Protein 1WXI (pdb70)

Secondary structure (DSSP, 8-state):
-HHHHHHHHHT--S---HHHHHHHHHHHHHHHHHHSTT--EEEEE--SSHHHHHHHHHHHHHHHHHHHHH--TT-EEEEEE--SSS-TTHHHHHHHHHHH--SEEEE---HHHHHHHHHHHHHHT----HHHHHHHHHHHHHHHHHHHHHHTTEEEB----HHHHTTT-S-TTTTT--SB-TTTT--HHHHHHHHHHTT--GGGTS---HHHHSS-HHHHHHHHTT----HHHHHHHHHHHHHTGGGGSSPP-TT--GGG-

Nearest PDB structures (foldseek):
  1wxi-assembly1_A-2  TM=1.004E+00  e=4.369E-45  Escherichia coli
  1wxe-assembly1_A  TM=9.990E-01  e=9.144E-43  Escherichia coli
  3hmq-assembly1_A-2  TM=9.817E-01  e=3.805E-38  Salmonella enterica subsp. enterica serovar Typhimurium
  5huh-assembly1_A  TM=9.917E-01  e=2.155E-33  Streptococcus pyogenes NZ131
  6c8q-assembly4_H  TM=9.884E-01  e=3.088E-33  Enterococcus faecalis V583

InterPro domains:
  IPR003694 NAD(+) synthetase [PTHR23090] (8-244)
  IPR003694 NAD(+) synthetase [TIGR00552] (16-275)
  IPR003694 NAD(+) synthetase [cd00553] (17-262)
  IPR014729 Rossmann-like alpha/beta/alpha sandwich fold [G3DSA:3.40.50.620] (1-275)
  IPR022310 NAD/GMP synthase [PF02540] (23-265)
  IPR022926 NH(3)-dependent NAD(+) synthetase [MF_00193] (18-268)

GO terms:
  GO:0008795 NAD+ synthase activity (F, EXP)
  GO:0005515 protein binding (F, IPI)
  GO:0000287 magnesium ion binding (F, IDA)
  GO:0034355 NAD+ biosynthetic process via the salvage pathway (P, IDA)
  GO:0034628 'de novo' NAD+ biosynthetic process from L-aspartate (P, IDA)
  GO:0005829 cytosol (C, IDA)
  GO:0008795 NAD+ synthase activity (F, IDA)
  GO:0042803 protein homodimerization activity (F, IDA)
  GO:0034355 NAD+ biosynthetic process via the salvage pathway (P, IMP)
  GO:0034628 'de novo' NAD+ biosynthetic process from L-aspartate (P, IMP)
  GO:0006974 DNA damage response (P, IEP)

CATH classification: 3.40.50.620

Sequence (261 aa):
TLQQQIIKALGAKPQINAEEEIRRSVDFLKSYLQTYPFIKSLVLGISGGQDSTLAGKLCQMAINELRLETGNESLQFIAVRLPYGVQADEQDCQDAIAFIQPDRVLTVNIKGAVLASEQALREAGIELSDFVRGNEKARERMKAQYSIAGMTSGVVVGTDHAAEAITGFFTKYGDGGTDINPLYRLNKRQGKQLLAALACPEHLYKKADEVALGVTYDNIDDYLEGKNVPQQVARTIENWYLKTEHKRRPPITVFDDFWKK

Solvent-accessible surface area: 13780 Å² total; per-residue (Å²): 113,54,38,120,122,1,32,177,60,3,41,10,110,83,147,32,75,18,104,99,5,10,87,115,1,0,70,89,0,20,62,86,10,104,88,90,92,132,10,70,4,0,0,4,17,4,58,6,30,17,19,8,0,2,0,0,37,0,0,6,43,0,1,64,40,3,45,159,110,78,48,57,139,66,15,44,0,0,0,0,8,7,9,58,18,146,38,107,64,63,126,47,0,86,44,0,30,74,27,2,134,21,56,101,55,51,97,55,78,2,88,52,42,1,86,62,49,9,76,66,67,99,136,86,62,94,117,32,62,126,159,64,46,35,31,27,49,16,89,26,74,46,109,15,22,75,76,24,6,61,169,32,60,14,16,1,3,3,32,23,6,0,1,24,1,0,3,3,72,30,16,60,121,1,78,34,18,37,75,12,45,2,3,87,43,3,2,32,62,3,4,65,70,0,0,59,44,31,85,7,51,115,103,8,23,124,188,142,81,77,146,72,7,59,6,57,32,89,37,0,2,37,1,1,19,44,100,152,19,89,127,108,19,11,146,29,0,34,96,60,24,113,136,8,30,67,58,58,105,109,99,95,71,133,182,40,73,46,145,123,191

Foldseek 3Di:
DVLVVLLVVQQAALDDDQVVLLCVLLVVVLVVCVVVVLAQEEEEEQDLALLRLLVLLSRLVSQVVNCVVVVDPSHFYEYEYEAAPDDDVVVSSVLSCVLNVGPYYYYDYCNVVLVVVQVVCVVVPDHDDPVVSVLVSLQSVLVVRVVVCVVSNHFYEARDESLCLLLVNDRQNGSLVGDYYSRRHDALVSSVVNCVVSVRPCVSHVDDPCVVQVHDSVLSSCSSNVHDDPPVSVVSSNVSNLVNVCSVDDDDDPPDCSVVD

Organism: Escherichia coli (strain K12) (NCBI:txid83333)

Structure (mmCIF, N/CA/C/O backbone):
data_1WXI
#
_entry.id   1WXI
#
_cell.length_a   92.444
_cell.length_b   67.922
_cell.length_c   48.394
_cell.angle_alpha   90.00
_cell.angle_beta   104.24
_cell.angle_gamma   90.00
#
_symmetry.space_group_name_H-M   'C 1 2 1'
#
loop_
_entity.id
_entity.type
_entity.pdbx_description
1 polymer 'NH(3)-dependent NAD(+) synthetase'
2 non-polymer 'MAGNESIUM ION'
3 non-polymer 'ADENOSINE MONOPHOSPHATE'
4 non-polymer DIPHOSPHATE
5 water water
#
loop_
_atom_site.group_PDB
_atom_site.id
_atom_site.type_symbol
_atom_site.label_atom_id
_atom_site.label_alt_id
_atom_site.label_comp_id
_atom_site.label_asym_id
_atom_site.label_entity_id
_atom_site.label_seq_id
_atom_site.pdbx_PDB_ins_code
_atom_site.Cartn_x
_atom_site.Cartn_y
_atom_site.Cartn_z
_atom_site.occupancy
_atom_site.B_iso_or_equiv
_atom_site.auth_seq_id
_atom_site.auth_comp_id
_atom_site.auth_asym_id
_atom_site.auth_atom_id
_atom_site.pdbx_PDB_model_num
ATOM 1 N N . THR A 1 2 ? 42.807 19.679 42.335 1.00 30.69 2 THR A N 1
ATOM 2 C CA . THR A 1 2 ? 42.270 20.875 43.044 1.00 29.15 2 THR A CA 1
ATOM 3 C C . THR A 1 2 ? 42.197 22.063 42.092 1.00 28.06 2 THR A C 1
ATOM 4 O O . THR A 1 2 ? 42.752 22.023 40.993 1.00 27.25 2 THR A O 1
ATOM 8 N N . LEU A 1 3 ? 41.512 23.120 42.516 1.00 25.92 3 LEU A N 1
ATOM 9 C CA . LEU A 1 3 ? 41.391 24.313 41.691 1.00 23.89 3 LEU A CA 1
ATOM 10 C C . LEU A 1 3 ? 42.769 24.951 41.537 1.00 22.51 3 LEU A C 1
ATOM 11 O O . LEU A 1 3 ? 43.100 25.486 40.477 1.00 21.60 3 LEU A O 1
ATOM 16 N N . GLN A 1 4 ? 43.573 24.886 42.595 1.00 19.96 4 GLN A N 1
ATOM 17 C CA . GLN A 1 4 ? 44.919 25.448 42.555 1.00 20.19 4 GLN A CA 1
ATOM 18 C C . GLN A 1 4 ? 45.717 24.766 41.445 1.00 19.92 4 GLN A C 1
ATOM 19 O O . GLN A 1 4 ? 46.454 25.417 40.705 1.00 17.97 4 GLN A O 1
ATOM 25 N N . GLN A 1 5 ? 45.561 23.452 41.329 1.00 21.58 5 GLN A N 1
ATOM 26 C CA . GLN A 1 5 ? 46.261 22.691 40.300 1.00 23.34 5 GLN A CA 1
ATOM 27 C C . GLN A 1 5 ? 45.805 23.087 38.899 1.00 22.24 5 GLN A C 1
ATOM 28 O O . GLN A 1 5 ? 46.622 23.202 37.984 1.00 22.76 5 GLN A O 1
ATOM 34 N N . GLN A 1 6 ? 44.500 23.290 38.736 1.00 22.48 6 GLN A N 1
ATOM 35 C CA . GLN A 1 6 ? 43.931 23.665 37.444 1.00 22.03 6 GLN A CA 1
ATOM 36 C C . GLN A 1 6 ? 44.366 25.052 37.000 1.00 21.25 6 GLN A C 1
ATOM 37 O O . GLN A 1 6 ? 44.647 25.279 35.821 1.00 20.46 6 GLN A O 1
ATOM 43 N N . ILE A 1 7 ? 44.398 25.982 37.947 1.00 19.38 7 ILE A N 1
ATOM 44 C CA . ILE A 1 7 ? 44.800 27.350 37.658 1.00 17.32 7 ILE A CA 1
ATOM 45 C C . ILE A 1 7 ? 46.272 27.406 37.262 1.00 16.18 7 ILE A C 1
ATOM 46 O O . ILE A 1 7 ? 46.643 28.092 36.306 1.00 14.06 7 ILE A O 1
ATOM 51 N N . ILE A 1 8 ? 47.111 26.688 38.003 1.00 15.99 8 ILE A N 1
ATOM 52 C CA . ILE A 1 8 ? 48.537 26.664 37.711 1.00 16.25 8 ILE A CA 1
ATOM 53 C C . ILE A 1 8 ? 48.758 26.138 36.300 1.00 18.94 8 ILE A C 1
ATOM 54 O O . ILE A 1 8 ? 49.596 26.651 35.562 1.00 18.88 8 ILE A O 1
ATOM 59 N N . LYS A 1 9 ? 47.990 25.120 35.925 1.00 19.52 9 LYS A N 1
ATOM 60 C CA . LYS A 1 9 ? 48.104 24.532 34.596 1.00 22.28 9 LYS A CA 1
ATOM 61 C C . LYS A 1 9 ? 47.651 25.505 33.509 1.00 20.26 9 LYS A C 1
ATOM 62 O O . LYS A 1 9 ? 48.310 25.648 32.478 1.00 21.55 9 LYS A O 1
ATOM 68 N N . ALA A 1 10 ? 46.530 26.178 33.745 1.00 21.20 10 ALA A N 1
ATOM 69 C CA . ALA A 1 10 ? 45.989 27.126 32.778 1.00 19.68 10 ALA A CA 1
ATOM 70 C C . ALA A 1 10 ? 46.900 28.329 32.536 1.00 20.05 10 ALA A C 1
ATOM 71 O O . ALA A 1 10 ? 46.964 28.852 31.420 1.00 19.95 10 ALA A O 1
ATOM 73 N N . LEU A 1 11 ? 47.605 28.769 33.575 1.00 17.97 11 LEU A N 1
ATOM 74 C CA . LEU A 1 11 ? 48.489 29.921 33.449 1.00 16.22 11 LEU A CA 1
ATOM 75 C C . LEU A 1 11 ? 49.926 29.533 33.112 1.00 15.37 11 LEU A C 1
ATOM 76 O O . LEU A 1 11 ? 50.753 30.395 32.821 1.00 15.01 11 LEU A O 1
ATOM 81 N N . GLY A 1 12 ? 50.215 28.235 33.153 1.00 16.04 12 GLY A N 1
ATOM 82 C CA . GLY A 1 12 ? 51.548 27.752 32.834 1.00 15.98 12 GLY A CA 1
ATOM 83 C C . GLY A 1 12 ? 52.640 28.101 33.831 1.00 15.45 12 GLY A C 1
ATOM 84 O O . GLY A 1 12 ? 53.817 28.166 33.467 1.00 16.12 12 GLY A O 1
ATOM 85 N N . ALA A 1 13 ? 52.265 28.310 35.089 1.00 14.94 13 ALA A N 1
ATOM 86 C CA . ALA A 1 13 ? 53.232 28.665 36.124 1.00 15.90 13 ALA A CA 1
ATOM 87 C C . ALA A 1 13 ? 54.014 27.468 36.663 1.00 16.39 13 ALA A C 1
ATOM 88 O O . ALA A 1 13 ? 53.510 26.348 36.697 1.00 16.62 13 ALA A O 1
ATOM 90 N N . LYS A 1 14 ? 55.250 27.722 37.083 1.00 17.61 14 LYS A N 1
ATOM 91 C CA . LYS A 1 14 ? 56.122 26.683 37.632 1.00 19.13 14 LYS A CA 1
ATOM 92 C C . LYS A 1 14 ? 56.651 27.112 39.002 1.00 19.20 14 LYS A C 1
ATOM 93 O O . LYS A 1 14 ? 56.803 28.305 39.270 1.00 18.16 14 LYS A O 1
ATOM 99 N N . PRO A 1 15 ? 56.938 26.140 39.889 1.00 19.85 15 PRO A N 1
ATOM 100 C CA . PRO A 1 15 ? 57.450 26.396 41.242 1.00 20.58 15 PRO A CA 1
ATOM 101 C C . PRO A 1 15 ? 58.778 27.142 41.254 1.00 20.57 15 PRO A C 1
ATOM 102 O O . PRO A 1 15 ? 59.034 27.966 42.132 1.00 21.24 15 PRO A O 1
ATOM 106 N N . GLN A 1 16 ? 59.627 26.837 40.281 1.00 20.27 16 GLN A N 1
ATOM 107 C CA . GLN A 1 16 ? 60.921 27.492 40.175 1.00 21.30 16 GLN A CA 1
ATOM 108 C C . GLN A 1 16 ? 61.345 27.556 38.717 1.00 18.87 16 GLN A C 1
ATOM 109 O O . GLN A 1 16 ? 61.035 26.664 37.925 1.00 18.08 16 GLN A O 1
ATOM 115 N N . ILE A 1 17 ? 62.042 28.628 38.362 1.00 18.39 17 ILE A N 1
ATOM 116 C CA . ILE A 1 17 ? 62.506 28.804 36.995 1.00 18.56 17 ILE A CA 1
ATOM 117 C C . ILE A 1 17 ? 63.983 29.147 36.962 1.00 16.96 17 ILE A C 1
ATOM 118 O O . ILE A 1 17 ? 64.567 29.542 37.970 1.00 19.11 17 ILE A O 1
ATOM 123 N N . ASN A 1 18 ? 64.569 28.983 35.783 1.00 15.05 18 ASN A N 1
ATOM 124 C CA . ASN A 1 18 ? 65.972 29.271 35.520 1.00 14.78 18 ASN A CA 1
ATOM 125 C C . ASN A 1 18 ? 65.914 30.631 34.819 1.00 12.86 18 ASN A C 1
ATOM 126 O O . ASN A 1 18 ? 65.413 30.729 33.699 1.00 14.69 18 ASN A O 1
ATOM 131 N N . ALA A 1 19 ? 66.400 31.676 35.488 1.00 13.70 19 ALA A N 1
ATOM 132 C CA . ALA A 1 19 ? 66.349 33.038 34.944 1.00 13.75 19 ALA A CA 1
ATOM 133 C C . ALA A 1 19 ? 66.846 33.220 33.514 1.00 14.57 19 ALA A C 1
ATOM 134 O O . ALA A 1 19 ? 66.106 33.719 32.662 1.00 13.71 19 ALA A O 1
ATOM 136 N N . GLU A 1 20 ? 68.093 32.839 33.243 1.00 13.07 20 GLU A N 1
ATOM 137 C CA . GLU A 1 20 ? 68.645 32.992 31.898 1.00 12.81 20 GLU A CA 1
ATOM 138 C C . GLU A 1 20 ? 67.890 32.165 30.861 1.00 13.17 20 GLU A C 1
ATOM 139 O O . GLU A 1 20 ? 67.702 32.601 29.724 1.00 12.95 20 GLU A O 1
ATOM 145 N N . GLU A 1 21 ? 67.471 30.967 31.244 1.00 11.84 21 GLU A N 1
ATOM 146 C CA . GLU A 1 21 ? 66.734 30.113 30.323 1.00 11.89 21 GLU A CA 1
ATOM 147 C C . GLU A 1 21 ? 65.397 30.756 29.941 1.00 11.59 21 GLU A C 1
ATOM 148 O O . GLU A 1 21 ? 64.963 30.659 28.794 1.00 11.46 21 GLU A O 1
ATOM 154 N N . GLU A 1 22 ? 64.745 31.412 30.896 1.00 11.64 22 GLU A N 1
ATOM 155 C CA . GLU A 1 22 ? 63.465 32.050 30.608 1.00 11.95 22 GLU A CA 1
ATOM 156 C C . GLU A 1 22 ? 63.664 33.311 29.779 1.00 11.92 22 GLU A C 1
ATOM 157 O O . GLU A 1 22 ? 62.804 33.680 28.978 1.00 12.03 22 GLU A O 1
ATOM 163 N N . ILE A 1 23 ? 64.797 33.975 29.980 1.00 10.64 23 ILE A N 1
ATOM 164 C CA . ILE A 1 23 ? 65.112 35.170 29.215 1.00 11.33 23 ILE A CA 1
ATOM 165 C C . ILE A 1 23 ? 65.225 34.747 27.750 1.00 11.70 23 ILE A C 1
ATOM 166 O O . ILE A 1 23 ? 64.652 35.378 26.864 1.00 11.19 23 ILE A O 1
ATOM 171 N N . ARG A 1 24 ? 65.948 33.658 27.499 1.00 11.60 24 ARG A N 1
ATOM 172 C CA . ARG A 1 24 ? 66.102 33.176 26.135 1.00 10.74 24 ARG A CA 1
ATOM 173 C C . ARG A 1 24 ? 64.781 32.682 25.550 1.00 10.90 24 ARG A C 1
ATOM 174 O O . ARG A 1 24 ? 64.522 32.870 24.361 1.00 10.92 24 ARG A O 1
ATOM 182 N N . ARG A 1 25 ? 63.939 32.057 26.371 1.00 9.46 25 ARG A N 1
ATOM 183 C CA . ARG A 1 25 ? 62.657 31.565 25.873 1.00 10.73 25 ARG A CA 1
ATOM 184 C C . ARG A 1 25 ? 61.813 32.731 25.348 1.00 10.48 25 ARG A C 1
ATOM 185 O O . ARG A 1 25 ? 61.199 32.636 24.284 1.00 10.28 25 ARG A O 1
ATOM 193 N N . SER A 1 26 ? 61.789 33.833 26.092 1.00 11.50 26 SER A N 1
ATOM 194 C CA . SER A 1 26 ? 61.014 35.000 25.676 1.00 10.23 26 SER A CA 1
ATOM 195 C C . SER A 1 26 ? 61.619 35.704 24.466 1.00 10.01 26 SER A C 1
ATOM 196 O O . SER A 1 26 ? 60.901 36.116 23.553 1.00 10.07 26 SER A O 1
ATOM 199 N N . VAL A 1 27 ? 62.938 35.850 24.453 1.00 10.31 27 VAL A N 1
ATOM 200 C CA . VAL A 1 27 ? 63.590 36.512 23.333 1.00 10.73 27 VAL A CA 1
ATOM 201 C C . VAL A 1 27 ? 63.430 35.696 22.049 1.00 11.15 27 VAL A C 1
ATOM 202 O O . VAL A 1 27 ? 63.097 36.244 20.996 1.00 10.58 27 VAL A O 1
ATOM 206 N N . ASP A 1 28 ? 63.652 34.386 22.138 1.00 11.58 28 ASP A N 1
ATOM 207 C CA . ASP A 1 28 ? 63.530 33.527 20.965 1.00 12.06 28 ASP A CA 1
ATOM 208 C C . ASP A 1 28 ? 62.104 33.511 20.438 1.00 12.12 28 ASP A C 1
ATOM 209 O O . ASP A 1 28 ? 61.880 33.368 19.234 1.00 12.67 28 ASP A O 1
ATOM 214 N N . PHE A 1 29 ? 61.148 33.657 21.351 1.00 10.92 29 PHE A N 1
ATOM 215 C CA . PHE A 1 29 ? 59.729 33.695 21.010 1.00 11.81 29 PHE A CA 1
ATOM 216 C C . PHE A 1 29 ? 59.476 34.923 20.134 1.00 11.54 29 PHE A C 1
ATOM 217 O O . PHE A 1 29 ? 58.908 34.816 19.045 1.00 11.71 29 PHE A O 1
ATOM 225 N N . LEU A 1 30 ? 59.916 36.086 20.604 1.00 11.60 30 LEU A N 1
ATOM 226 C CA . LEU A 1 30 ? 59.737 37.321 19.851 1.00 11.08 30 LEU A CA 1
ATOM 227 C C . LEU A 1 30 ? 60.423 37.260 18.485 1.00 12.81 30 LEU A C 1
ATOM 228 O O . LEU A 1 30 ? 59.865 37.705 17.482 1.00 13.15 30 LEU A O 1
ATOM 233 N N . LYS A 1 31 ? 61.631 36.707 18.446 1.00 12.56 31 LYS A N 1
ATOM 234 C CA . LYS A 1 31 ? 62.373 36.598 17.191 1.00 11.96 31 LYS A CA 1
ATOM 235 C C . LYS A 1 31 ? 61.678 35.674 16.194 1.00 11.89 31 LYS A C 1
ATOM 236 O O . LYS A 1 31 ? 61.592 35.982 15.002 1.00 13.16 31 LYS A O 1
ATOM 242 N N . SER A 1 32 ? 61.179 34.541 16.679 1.00 12.07 32 SER A N 1
ATOM 243 C CA . SER A 1 32 ? 60.495 33.5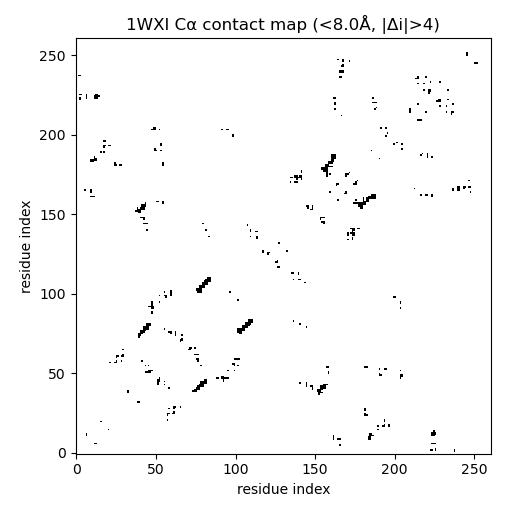85 15.813 1.00 12.66 32 SER A CA 1
ATOM 244 C C . SER A 1 32 ? 59.223 34.183 15.214 1.00 13.83 32 SER A C 1
ATOM 245 O O . SER A 1 32 ? 58.911 33.968 14.037 1.00 11.63 32 SER A O 1
ATOM 248 N N . TYR A 1 33 ? 58.488 34.941 16.018 1.00 12.35 33 TYR A N 1
ATOM 249 C CA . TYR A 1 33 ? 57.261 35.552 15.527 1.00 13.07 33 TYR A CA 1
ATOM 250 C C . TYR A 1 33 ? 57.563 36.536 14.404 1.00 12.44 33 TYR A C 1
ATOM 251 O O . TYR A 1 33 ? 56.891 36.537 13.368 1.00 14.15 33 TYR A O 1
ATOM 260 N N . LEU A 1 34 ? 58.575 37.375 14.603 1.00 12.19 34 LEU A N 1
ATOM 261 C CA . LEU A 1 34 ? 58.942 38.354 13.591 1.00 13.81 34 LEU A CA 1
ATOM 262 C C . LEU A 1 34 ? 59.464 37.721 12.303 1.00 14.84 34 LEU A C 1
ATOM 263 O O . LEU A 1 34 ? 59.290 38.282 11.224 1.00 14.60 34 LEU A O 1
ATOM 268 N N . GLN A 1 35 ? 60.093 36.554 12.401 1.00 14.66 35 GLN A N 1
ATOM 269 C CA . GLN A 1 35 ? 60.598 35.901 11.198 1.00 16.37 35 GLN A CA 1
ATOM 270 C C . GLN A 1 35 ? 59.468 35.195 10.457 1.00 15.88 35 GLN A C 1
ATOM 271 O O . GLN A 1 35 ? 59.566 34.929 9.258 1.00 15.57 35 GLN A O 1
ATOM 277 N N . THR A 1 36 ? 58.386 34.907 11.172 1.00 14.68 36 THR A N 1
ATOM 278 C CA . THR A 1 36 ? 57.237 34.237 10.580 1.00 14.45 36 THR A CA 1
ATOM 279 C C . THR A 1 36 ? 56.306 35.239 9.893 1.00 14.69 36 THR A C 1
ATOM 280 O O . THR A 1 36 ? 55.600 34.898 8.942 1.00 14.30 36 THR A O 1
ATOM 284 N N . TYR A 1 37 ? 56.314 36.475 10.388 1.00 14.08 37 TYR A N 1
ATOM 285 C CA . TYR A 1 37 ? 55.494 37.556 9.836 1.00 14.14 37 TYR A CA 1
ATOM 286 C C . TYR A 1 37 ? 56.441 38.704 9.505 1.00 14.95 37 TYR A C 1
ATOM 287 O O . TYR A 1 37 ? 56.502 39.703 10.228 1.00 15.34 37 TYR A O 1
ATOM 296 N N . PRO A 1 38 ? 57.188 38.579 8.394 1.00 14.67 38 PRO A N 1
ATOM 297 C CA . PRO A 1 38 ? 58.162 39.569 7.924 1.00 15.24 38 PRO A CA 1
ATOM 298 C C . PRO A 1 38 ? 57.670 40.992 7.676 1.00 15.35 38 PRO A C 1
ATOM 299 O O . PRO A 1 38 ? 58.486 41.902 7.547 1.00 16.87 38 PRO A O 1
ATOM 303 N N . PHE A 1 39 ? 56.358 41.197 7.598 1.00 15.03 39 PHE A N 1
ATOM 304 C CA . PHE A 1 39 ? 55.851 42.546 7.368 1.00 16.20 39 PHE A CA 1
ATOM 305 C C . PHE A 1 39 ? 55.932 43.378 8.644 1.00 16.02 39 PHE A C 1
ATOM 306 O O . PHE A 1 39 ? 55.825 44.604 8.598 1.00 16.92 39 PHE A O 1
ATOM 314 N N . ILE A 1 40 ? 56.127 42.710 9.779 1.00 14.97 40 ILE A N 1
ATOM 315 C CA . ILE A 1 40 ? 56.242 43.405 11.059 1.00 17.02 40 ILE A CA 1
ATOM 316 C C . ILE A 1 40 ? 57.651 43.969 11.161 1.00 16.80 40 ILE A C 1
ATOM 317 O O . ILE A 1 40 ? 58.635 43.227 11.112 1.00 17.53 40 ILE A O 1
ATOM 322 N N . LYS A 1 41 ? 57.745 45.284 11.301 1.00 14.35 41 LYS A N 1
ATOM 323 C CA . LYS A 1 41 ? 59.038 45.939 11.383 1.00 16.01 41 LYS A CA 1
ATOM 324 C C . LYS A 1 41 ? 59.310 46.563 12.744 1.00 15.49 41 LYS A C 1
ATOM 325 O O . LYS A 1 41 ? 60.443 46.951 13.033 1.00 16.82 41 LYS A O 1
ATOM 331 N N . SER A 1 42 ? 58.285 46.648 13.587 1.00 12.80 42 SER A N 1
ATOM 332 C CA . SER A 1 42 ? 58.458 47.274 14.892 1.00 12.13 42 SER A CA 1
ATOM 333 C C . SER A 1 42 ? 57.733 46.583 16.042 1.00 11.80 42 SER A C 1
ATOM 334 O O . SER A 1 42 ? 56.687 45.961 15.850 1.00 11.60 42 SER A O 1
ATOM 337 N N . LEU A 1 43 ? 58.315 46.690 17.235 1.00 10.37 43 LEU A N 1
ATOM 338 C CA . LEU A 1 43 ? 57.702 46.169 18.449 1.00 11.41 43 LEU A CA 1
ATOM 339 C C . LEU A 1 43 ? 57.381 47.436 19.242 1.00 10.62 43 LEU A C 1
ATOM 340 O O . LEU A 1 43 ? 58.259 48.274 19.465 1.00 11.79 43 LEU A O 1
ATOM 345 N N . VAL A 1 44 ? 56.123 47.580 19.643 1.00 9.45 44 VAL A N 1
ATOM 346 C CA . VAL A 1 44 ? 55.665 48.756 20.383 1.00 9.19 44 VAL A CA 1
ATOM 347 C C . VAL A 1 44 ? 55.305 48.392 21.823 1.00 9.75 44 VAL A C 1
ATOM 348 O O . VAL A 1 44 ? 54.562 47.444 22.066 1.00 11.16 44 VAL A O 1
ATOM 352 N N . LEU A 1 45 ? 55.831 49.153 22.777 1.00 9.13 45 LEU A N 1
ATOM 353 C CA . LEU A 1 45 ? 55.567 48.878 24.179 1.00 9.57 45 LEU A CA 1
ATOM 354 C C . LEU A 1 45 ? 55.527 50.138 25.032 1.00 10.59 45 LEU A C 1
ATOM 355 O O . LEU A 1 45 ? 56.405 50.993 24.927 1.00 10.48 45 LEU A O 1
ATOM 360 N N . GLY A 1 46 ? 54.503 50.249 25.872 1.00 10.75 46 GLY A N 1
ATOM 361 C CA . GLY A 1 46 ? 54.406 51.399 26.754 1.00 13.42 46 GLY A CA 1
ATOM 362 C C . GLY A 1 46 ? 55.309 51.183 27.959 1.00 15.19 46 GLY A C 1
ATOM 363 O O . GLY A 1 46 ? 55.246 50.138 28.608 1.00 15.05 46 GLY A O 1
ATOM 364 N N . ILE A 1 47 ? 56.156 52.164 28.255 1.00 14.19 47 ILE A N 1
ATOM 365 C CA . ILE A 1 47 ? 57.074 52.078 29.387 1.00 16.38 47 ILE A CA 1
ATOM 366 C C . ILE A 1 47 ? 56.571 52.973 30.516 1.00 16.39 47 ILE A C 1
ATOM 367 O O . ILE A 1 47 ? 56.368 54.172 30.325 1.00 16.73 47 ILE A O 1
ATOM 372 N N . SER A 1 48 ? 56.372 52.381 31.689 1.00 17.42 48 SER A N 1
ATOM 373 C CA . SER A 1 48 ? 55.847 53.113 32.838 1.00 19.22 48 SER A CA 1
ATOM 374 C C . SER A 1 48 ? 56.841 53.354 33.963 1.00 20.57 48 SER A C 1
ATOM 375 O O . SER A 1 48 ? 56.549 54.103 34.898 1.00 22.37 48 SER A O 1
ATOM 378 N N . GLY A 1 49 ? 58.005 52.720 33.882 1.00 20.24 49 GLY A N 1
ATOM 379 C CA . GLY A 1 49 ? 59.002 52.873 34.925 1.00 21.35 49 GLY A CA 1
ATOM 380 C C . GLY A 1 49 ? 58.844 51.797 35.986 1.00 20.42 49 GLY A C 1
ATOM 381 O O . GLY A 1 49 ? 59.586 51.761 36.972 1.00 22.10 49 GLY A O 1
ATOM 382 N N . GLY A 1 50 ? 57.872 50.915 35.779 1.00 18.62 50 GLY A N 1
ATOM 383 C CA . GLY A 1 50 ? 57.627 49.839 36.722 1.00 18.10 50 GLY A CA 1
ATOM 384 C C . GLY A 1 50 ? 58.326 48.555 36.314 1.00 16.68 50 GLY A C 1
ATOM 385 O O . GLY A 1 50 ? 58.852 48.448 35.206 1.00 14.75 50 GLY A O 1
ATOM 386 N N . GLN A 1 51 ? 58.312 47.575 37.210 1.00 14.70 51 GLN A N 1
ATOM 387 C CA . GLN A 1 51 ? 58.960 46.288 36.976 1.00 14.42 51 GLN A CA 1
ATOM 388 C C . GLN A 1 51 ? 58.624 45.576 35.669 1.00 13.05 51 GLN A C 1
ATOM 389 O O . GLN A 1 51 ? 59.512 45.270 34.870 1.00 13.53 51 GLN A O 1
ATOM 395 N N . ASP A 1 52 ? 57.343 45.296 35.461 1.00 13.30 52 ASP A N 1
ATOM 396 C CA . ASP A 1 52 ? 56.914 44.559 34.278 1.00 12.33 52 ASP A CA 1
ATOM 397 C C . ASP A 1 52 ? 57.286 45.159 32.923 1.00 12.18 52 ASP A C 1
ATOM 398 O O . ASP A 1 52 ? 57.785 44.448 32.049 1.0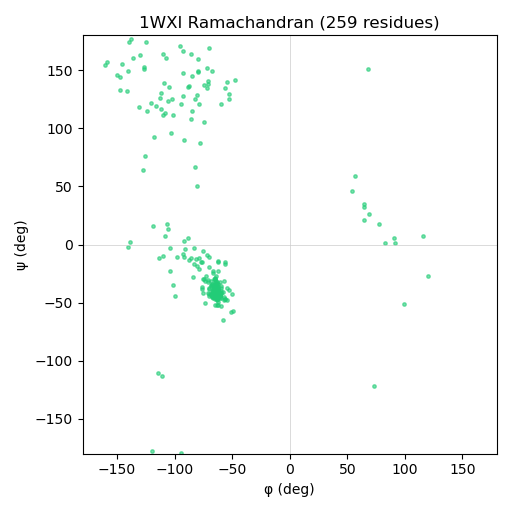0 11.61 52 ASP A O 1
ATOM 403 N N . SER A 1 53 ? 57.049 46.454 32.731 1.00 11.55 53 SER A N 1
ATOM 404 C CA . SER A 1 53 ? 57.374 47.066 31.449 1.00 12.18 53 SER A CA 1
ATOM 405 C C . SER A 1 53 ? 58.880 47.231 31.255 1.00 10.87 53 SER A C 1
ATOM 406 O O . SER A 1 53 ? 59.365 47.236 30.123 1.00 11.07 53 SER A O 1
ATOM 409 N N . THR A 1 54 ? 59.624 47.358 32.352 1.00 11.14 54 THR A N 1
ATOM 410 C CA . THR A 1 54 ? 61.074 47.487 32.247 1.00 10.15 54 THR A CA 1
ATOM 411 C C . THR A 1 54 ? 61.628 46.147 31.760 1.00 11.23 54 THR A C 1
ATOM 412 O O . THR A 1 54 ? 62.491 46.100 30.885 1.00 11.41 54 THR A O 1
ATOM 416 N N . LEU A 1 55 ? 61.116 45.057 32.323 1.00 9.66 55 LEU A N 1
ATOM 417 C CA . LEU A 1 55 ? 61.553 43.724 31.925 1.00 9.44 55 LEU A CA 1
ATOM 418 C C . LEU A 1 55 ? 61.178 43.443 30.470 1.00 11.73 55 LEU A C 1
ATOM 419 O O . LEU A 1 55 ? 62.024 43.063 29.663 1.00 9.52 55 LEU A O 1
ATOM 424 N N . ALA A 1 56 ? 59.907 43.638 30.134 1.00 11.18 56 ALA A N 1
ATOM 425 C CA . ALA A 1 56 ? 59.449 43.388 28.769 1.00 10.45 56 ALA A CA 1
ATOM 426 C C . ALA A 1 56 ? 60.224 44.240 27.769 1.00 11.06 56 ALA A C 1
ATOM 427 O O . ALA A 1 56 ? 60.585 43.770 26.688 1.00 11.23 56 ALA A O 1
ATOM 429 N N . GLY A 1 57 ? 60.478 45.493 28.139 1.00 12.00 57 GLY A N 1
ATOM 430 C CA . GLY A 1 57 ? 61.206 46.400 27.270 1.00 10.86 57 GLY A CA 1
ATOM 431 C C . GLY A 1 57 ? 62.606 45.911 26.952 1.00 11.37 57 GLY A C 1
ATOM 432 O O . GLY A 1 57 ? 63.041 45.957 25.805 1.00 11.54 57 GLY A O 1
ATOM 433 N N . LYS A 1 58 ? 63.318 45.437 27.967 1.00 10.30 58 LYS A N 1
ATOM 434 C CA . LYS A 1 58 ? 64.673 44.944 27.755 1.00 11.60 58 LYS A CA 1
ATOM 435 C C . LYS A 1 58 ? 64.656 43.732 26.822 1.00 10.82 58 LYS A C 1
ATOM 436 O O . LYS A 1 58 ? 65.492 43.618 25.922 1.00 11.01 58 LYS A O 1
ATOM 442 N N . LEU A 1 59 ? 63.703 42.829 27.037 1.00 9.98 59 LEU A N 1
ATOM 443 C CA . LEU A 1 59 ? 63.596 41.635 26.202 1.00 10.77 59 LEU A CA 1
ATOM 444 C C . LEU A 1 59 ? 63.293 42.005 24.750 1.00 11.29 59 LEU A C 1
ATOM 445 O O . LEU A 1 59 ? 63.810 41.383 23.820 1.00 10.76 59 LEU A O 1
ATOM 450 N N . CYS A 1 60 ? 62.448 43.013 24.555 1.00 10.55 60 CYS A N 1
ATOM 451 C CA . CYS A 1 60 ? 62.107 43.458 23.208 1.00 10.91 60 CYS A CA 1
ATOM 452 C C . CYS A 1 60 ? 63.323 44.015 22.484 1.00 9.79 60 CYS A C 1
ATOM 453 O O . CYS A 1 60 ? 63.552 43.699 21.323 1.00 10.36 60 CYS A O 1
ATOM 456 N N . GLN A 1 61 ? 64.095 44.856 23.164 1.00 10.86 61 GLN A N 1
ATOM 457 C CA . GLN A 1 61 ? 65.270 45.441 22.533 1.00 10.01 61 GLN A CA 1
ATOM 458 C C . GLN A 1 61 ? 66.291 44.363 22.197 1.00 11.59 61 GLN A C 1
ATOM 459 O O . GLN A 1 61 ? 66.919 44.408 21.139 1.00 12.46 61 GLN A O 1
ATOM 465 N N . MET A 1 62 ? 66.451 43.391 23.090 1.00 11.53 62 MET A N 1
ATOM 466 C CA . MET A 1 62 ? 67.398 42.306 22.844 1.00 11.58 62 MET A CA 1
ATOM 467 C C . MET A 1 62 ? 66.982 41.527 21.603 1.00 11.65 62 MET A C 1
ATOM 468 O O . MET A 1 62 ? 67.820 41.167 20.772 1.00 11.24 62 MET A O 1
ATOM 473 N N . ALA A 1 63 ? 65.682 41.272 21.479 1.00 9.94 63 ALA A N 1
ATOM 474 C CA . ALA A 1 63 ? 65.157 40.535 20.335 1.00 10.73 63 ALA A CA 1
ATOM 475 C C . ALA A 1 63 ? 65.460 41.265 19.033 1.00 10.55 63 ALA A C 1
ATOM 476 O O . ALA A 1 63 ? 65.906 40.655 18.059 1.00 12.52 63 ALA A O 1
ATOM 478 N N . ILE A 1 64 ? 65.212 42.571 19.011 1.00 10.28 64 ILE A N 1
ATOM 479 C CA . ILE A 1 64 ? 65.465 43.353 17.807 1.00 11.50 64 ILE A CA 1
ATOM 480 C C . ILE A 1 64 ? 66.966 43.444 17.527 1.00 12.59 64 ILE A C 1
ATOM 481 O O . ILE A 1 64 ? 67.395 43.300 16.382 1.00 13.37 64 ILE A O 1
ATOM 486 N N . ASN A 1 65 ? 67.762 43.671 18.570 1.00 11.80 65 ASN A N 1
ATOM 487 C CA . ASN A 1 65 ? 69.212 43.754 18.410 1.00 14.14 65 ASN A CA 1
ATOM 488 C C . ASN A 1 65 ? 69.740 42.500 17.712 1.00 14.97 65 ASN A C 1
ATOM 489 O O . ASN A 1 65 ? 70.528 42.587 16.769 1.00 15.69 65 ASN A O 1
ATOM 494 N N . GLU A 1 66 ? 69.303 41.335 18.181 1.00 15.17 66 GLU A N 1
ATOM 495 C CA . GLU A 1 66 ? 69.755 40.070 17.610 1.00 15.17 66 GLU A CA 1
ATOM 496 C C . GLU A 1 66 ? 69.261 39.852 16.183 1.00 17.08 66 GLU A C 1
ATOM 497 O O . GLU A 1 66 ? 70.016 39.393 15.326 1.00 18.31 66 GLU A O 1
ATOM 503 N N . LEU A 1 67 ? 68.003 40.188 15.921 1.00 16.44 67 LEU A N 1
ATOM 504 C CA . LEU A 1 67 ? 67.455 40.024 14.578 1.00 18.98 67 LEU A CA 1
ATOM 505 C C . LEU A 1 67 ? 68.170 40.891 13.545 1.00 19.41 67 LEU A C 1
ATOM 506 O O . LEU A 1 67 ? 68.367 40.467 12.408 1.00 19.79 67 LEU A O 1
ATOM 511 N N . ARG A 1 68 ? 68.552 42.103 13.936 1.00 20.66 68 ARG A N 1
ATOM 512 C CA . ARG A 1 68 ? 69.255 43.001 13.023 1.00 22.32 68 ARG A CA 1
ATOM 513 C C . ARG A 1 68 ? 70.598 42.419 12.608 1.00 24.51 68 ARG A C 1
ATOM 514 O O . ARG A 1 68 ? 70.944 42.409 11.428 1.00 24.55 68 ARG A O 1
ATOM 522 N N . LEU A 1 69 ? 71.357 41.953 13.592 1.00 25.13 69 LEU A N 1
ATOM 523 C CA . LEU A 1 69 ? 72.673 41.385 13.335 1.00 28.57 69 LEU A CA 1
ATOM 524 C C . LEU A 1 69 ? 72.588 40.109 12.513 1.00 29.33 69 LEU A C 1
ATOM 525 O O . LEU A 1 69 ? 73.433 39.858 11.656 1.00 30.30 69 LEU A O 1
ATOM 530 N N . GLU A 1 70 ? 71.559 39.312 12.773 1.00 29.80 70 GLU A N 1
ATOM 531 C CA . GLU A 1 70 ? 71.374 38.043 12.077 1.00 31.58 70 GLU A CA 1
ATOM 532 C C . GLU A 1 70 ? 70.841 38.149 10.650 1.00 32.52 70 GLU A C 1
ATOM 533 O O . GLU A 1 70 ? 71.242 37.375 9.781 1.00 34.62 70 GLU A O 1
ATOM 539 N N . THR A 1 71 ? 69.944 39.099 10.405 1.00 32.73 71 THR A N 1
ATOM 540 C CA . THR A 1 71 ? 69.356 39.256 9.076 1.00 32.13 71 THR A CA 1
ATOM 541 C C . THR A 1 71 ? 69.921 40.441 8.301 1.00 32.53 71 THR A C 1
ATOM 542 O O . THR A 1 71 ? 69.853 40.477 7.072 1.00 32.69 71 THR A O 1
ATOM 546 N N . GLY A 1 72 ? 70.474 41.411 9.022 1.00 32.50 72 GLY A N 1
ATOM 547 C CA . GLY A 1 72 ? 71.029 42.585 8.375 1.00 32.17 72 GLY A CA 1
ATOM 548 C C . GLY A 1 72 ? 69.959 43.612 8.053 1.00 32.37 72 GLY A C 1
ATOM 549 O O . GLY A 1 72 ? 70.249 44.662 7.478 1.00 32.40 72 GLY A O 1
ATOM 550 N N . ASN A 1 73 ? 68.719 43.308 8.425 1.00 31.71 73 ASN A N 1
ATOM 551 C CA . ASN A 1 73 ? 67.593 44.206 8.181 1.00 31.78 73 ASN A CA 1
ATOM 552 C C . ASN A 1 73 ? 67.641 45.392 9.141 1.00 31.66 73 ASN A C 1
ATOM 553 O O . ASN A 1 73 ? 67.313 45.262 10.321 1.00 31.13 73 ASN A O 1
ATOM 558 N N . GLU A 1 74 ? 68.029 46.553 8.624 1.00 30.64 74 GLU A N 1
ATOM 559 C CA . GLU A 1 74 ? 68.141 47.757 9.438 1.00 31.15 74 GLU A CA 1
ATOM 560 C C . GLU A 1 74 ? 66.822 48.467 9.733 1.00 29.20 74 GLU A C 1
ATOM 561 O O . GLU A 1 74 ? 66.779 49.356 10.583 1.00 29.91 74 GLU A O 1
ATOM 567 N N . SER A 1 75 ? 65.750 48.082 9.046 1.00 27.02 75 SER A N 1
ATOM 568 C CA . SER A 1 75 ? 64.457 48.733 9.256 1.00 25.20 75 SER A CA 1
ATOM 569 C C . SER A 1 75 ? 63.737 48.300 10.534 1.00 22.73 75 SER A C 1
ATOM 570 O O . SER A 1 75 ? 62.793 48.959 10.976 1.00 21.96 75 SER A O 1
ATOM 573 N N . LEU A 1 76 ? 64.183 47.201 11.131 1.00 18.75 76 LEU A N 1
ATOM 574 C CA . LEU A 1 76 ? 63.567 46.706 12.361 1.00 17.27 76 LEU A CA 1
ATOM 575 C C . LEU A 1 76 ? 63.895 47.624 13.529 1.00 17.24 76 LEU A C 1
ATOM 576 O O . LEU A 1 76 ? 65.012 48.123 13.635 1.00 15.86 76 LEU A O 1
ATOM 581 N N . GLN A 1 77 ? 62.928 47.856 14.411 1.00 14.89 77 GLN A N 1
ATOM 582 C CA . GLN A 1 77 ? 63.206 48.693 15.566 1.00 15.40 77 GLN A CA 1
ATOM 583 C C . GLN A 1 77 ? 62.223 48.503 16.706 1.00 14.47 77 GLN A C 1
ATOM 584 O O . GLN A 1 77 ? 61.086 48.067 16.505 1.00 12.67 77 GLN A O 1
ATOM 590 N N . PHE A 1 78 ? 62.693 48.805 17.912 1.00 13.15 78 PHE A N 1
ATOM 591 C CA . PHE A 1 78 ? 61.867 48.716 19.106 1.00 12.75 78 PHE A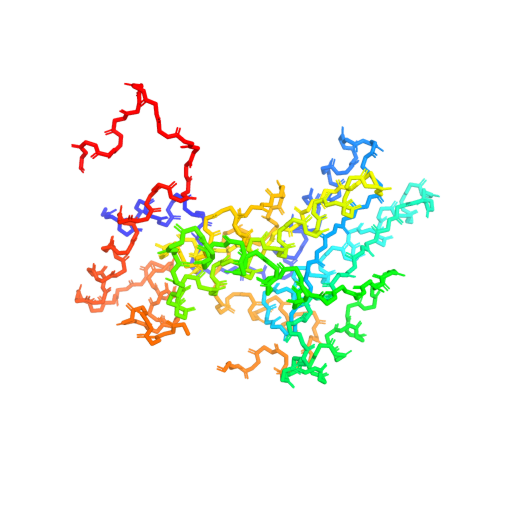 CA 1
ATOM 592 C C . PHE A 1 78 ? 61.458 50.130 19.468 1.00 12.28 78 PHE A C 1
ATOM 593 O O . PHE A 1 78 ? 62.310 51.008 19.621 1.00 12.77 78 PHE A O 1
ATOM 601 N N . ILE A 1 79 ? 60.154 50.349 19.599 1.00 10.87 79 ILE A N 1
ATOM 602 C CA . ILE A 1 79 ? 59.641 51.665 19.945 1.00 11.98 79 ILE A CA 1
ATOM 603 C C . ILE A 1 79 ? 59.075 51.682 21.353 1.00 12.12 79 ILE A C 1
ATOM 604 O O . ILE A 1 79 ? 58.053 51.052 21.629 1.00 11.94 79 ILE A O 1
ATOM 609 N N . ALA A 1 80 ? 59.757 52.392 22.245 1.00 12.53 80 ALA A N 1
ATOM 610 C CA . ALA A 1 80 ? 59.302 52.526 23.620 1.00 11.96 80 ALA A CA 1
ATOM 611 C C . ALA A 1 80 ? 58.377 53.737 23.626 1.00 13.39 80 ALA A C 1
ATOM 612 O O . ALA A 1 80 ? 58.696 54.768 23.036 1.00 14.45 80 ALA A O 1
ATOM 614 N N . VAL A 1 81 ? 57.235 53.617 24.290 1.00 11.84 81 VAL A N 1
ATOM 615 C CA . VAL A 1 81 ? 56.287 54.725 24.323 1.00 11.63 81 VAL A CA 1
ATOM 616 C C . VAL A 1 81 ? 55.998 55.199 25.741 1.00 10.99 81 VAL A C 1
ATOM 617 O O . VAL A 1 81 ? 55.564 54.420 26.589 1.00 11.85 81 VAL A O 1
ATOM 621 N N . ARG A 1 82 ? 56.262 56.477 26.001 1.00 10.44 82 ARG A N 1
ATOM 622 C CA . ARG A 1 82 ? 55.973 57.067 27.303 1.00 10.87 82 ARG A CA 1
ATOM 623 C C . ARG A 1 82 ? 54.571 57.651 27.156 1.00 9.70 82 ARG A C 1
ATOM 624 O O . ARG A 1 82 ? 54.310 58.395 26.215 1.00 11.05 82 ARG A O 1
ATOM 632 N N . LEU A 1 83 ? 53.672 57.299 28.073 1.00 9.04 83 LEU A N 1
ATOM 633 C CA . LEU A 1 83 ? 52.285 57.762 28.013 1.00 11.40 83 LEU A CA 1
ATOM 634 C C . LEU A 1 83 ? 51.842 58.394 29.326 1.00 12.20 83 LEU A C 1
ATOM 635 O O . LEU A 1 83 ? 50.936 57.905 29.999 1.00 12.17 83 LEU A O 1
ATOM 640 N N . PRO A 1 84 ? 52.471 59.510 29.703 1.00 13.35 84 PRO A N 1
ATOM 641 C CA . PRO A 1 84 ? 52.089 60.159 30.957 1.00 13.41 84 PRO A CA 1
ATOM 642 C C . PRO A 1 84 ? 50.730 60.847 30.900 1.00 13.75 84 PRO A C 1
ATOM 643 O O . PRO A 1 84 ? 50.275 61.270 29.837 1.00 13.97 84 PRO A O 1
ATOM 647 N N . TYR A 1 85 ? 50.082 60.931 32.057 1.00 15.02 85 TYR A N 1
ATOM 648 C CA . TYR A 1 85 ? 48.806 61.622 32.186 1.00 16.89 85 TYR A CA 1
ATOM 649 C C . TYR A 1 85 ? 49.222 62.928 32.855 1.00 18.58 85 TYR A C 1
ATOM 650 O O . TYR A 1 85 ? 49.366 62.980 34.075 1.00 19.40 85 TYR A O 1
ATOM 659 N N . GLY A 1 86 ? 49.428 63.970 32.057 1.00 21.34 86 GLY A N 1
ATOM 660 C CA . GLY A 1 86 ? 49.870 65.236 32.613 1.00 25.67 86 GLY A CA 1
ATOM 661 C C . GLY A 1 86 ? 51.328 65.054 32.996 1.00 28.08 86 GLY A C 1
ATOM 662 O O . GLY A 1 86 ? 52.150 64.710 32.150 1.00 28.03 86 GLY A O 1
ATOM 663 N N . VAL A 1 87 ? 51.654 65.272 34.266 1.00 32.15 87 VAL A N 1
ATOM 664 C CA . VAL A 1 87 ? 53.026 65.098 34.738 1.00 34.96 87 VAL A CA 1
ATOM 665 C C . VAL A 1 87 ? 53.091 63.841 35.607 1.00 36.46 87 VAL A C 1
ATOM 666 O O . VAL A 1 87 ? 52.504 63.800 36.688 1.00 37.72 87 VAL A O 1
ATOM 670 N N . GLN A 1 88 ? 53.796 62.815 35.136 1.00 38.16 88 GLN A N 1
ATOM 671 C CA . GLN A 1 88 ? 53.909 61.569 35.892 1.00 39.27 88 GLN A CA 1
ATOM 672 C C . GLN A 1 88 ? 54.859 61.715 37.080 1.00 40.21 88 GLN A C 1
ATOM 673 O O . GLN A 1 88 ? 55.933 62.307 36.964 1.00 39.88 88 GLN A O 1
ATOM 679 N N . ALA A 1 89 ? 54.449 61.166 38.220 1.00 40.43 89 ALA A N 1
ATOM 680 C CA . ALA A 1 89 ? 55.225 61.236 39.454 1.00 40.75 89 ALA A CA 1
ATOM 681 C C . ALA A 1 89 ? 56.631 60.649 39.354 1.00 40.66 89 ALA A C 1
ATOM 682 O O . ALA A 1 89 ? 57.622 61.368 39.485 1.00 41.10 89 ALA A O 1
ATOM 684 N N . ASP A 1 90 ? 56.713 59.341 39.133 1.00 40.33 90 ASP A N 1
ATOM 685 C CA . ASP A 1 90 ? 58.000 58.660 39.038 1.00 39.26 90 ASP A CA 1
ATOM 686 C C . ASP A 1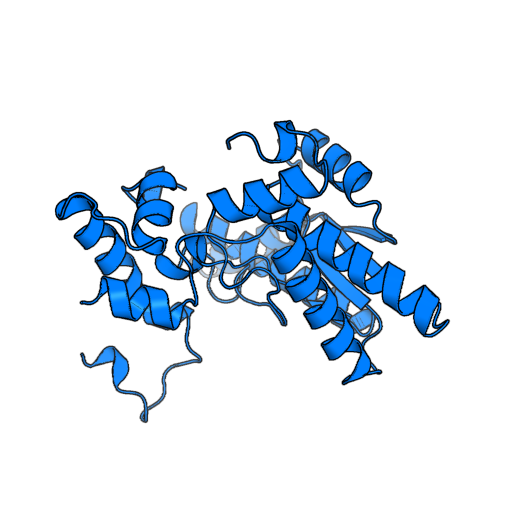 90 ? 58.665 58.812 37.673 1.00 38.32 90 ASP A C 1
ATOM 687 O O . ASP A 1 90 ? 59.099 57.829 37.068 1.00 37.26 90 ASP A O 1
ATOM 692 N N . GLU A 1 91 ? 58.761 60.049 37.198 1.00 37.41 91 GLU A N 1
ATOM 693 C CA . GLU A 1 91 ? 59.369 60.320 35.902 1.00 35.88 91 GLU A CA 1
ATOM 694 C C . GLU A 1 91 ? 60.850 59.949 35.862 1.00 34.24 91 GLU A C 1
ATOM 695 O O . GLU A 1 91 ? 61.338 59.438 34.852 1.00 33.08 91 GLU A O 1
ATOM 701 N N . GLN A 1 92 ? 61.564 60.202 36.955 1.00 30.29 92 GLN A N 1
ATOM 702 C CA . GLN A 1 92 ? 62.987 59.888 37.006 1.00 27.65 92 GLN A CA 1
ATOM 703 C C . GLN A 1 92 ? 63.211 58.386 36.865 1.00 25.01 92 GLN A C 1
ATOM 704 O O . GLN A 1 92 ? 64.203 57.950 36.279 1.00 23.66 92 GLN A O 1
ATOM 710 N N . ASP A 1 93 ? 62.294 57.596 37.413 1.00 23.40 93 ASP A N 1
ATOM 711 C CA . ASP A 1 93 ? 62.399 56.144 37.315 1.00 22.54 93 ASP A CA 1
ATOM 712 C C . ASP A 1 93 ? 62.250 55.745 35.850 1.00 22.41 93 ASP A C 1
ATOM 713 O O . ASP A 1 93 ? 62.917 54.825 35.373 1.00 20.98 93 ASP A O 1
ATOM 718 N N . CYS A 1 94 ? 61.378 56.446 35.133 1.00 21.87 94 CYS A N 1
ATOM 719 C CA . CYS A 1 94 ? 61.175 56.157 33.720 1.00 21.72 94 CYS A CA 1
ATOM 720 C C . CYS A 1 94 ? 62.463 56.441 32.955 1.00 20.48 94 CYS A C 1
ATOM 721 O O . CYS A 1 94 ? 62.839 55.686 32.058 1.00 19.56 94 CYS A O 1
ATOM 724 N N . GLN A 1 95 ? 63.145 57.525 33.316 1.00 20.31 95 GLN A N 1
ATOM 725 C CA . GLN A 1 95 ? 64.396 57.882 32.657 1.00 20.33 95 GLN A CA 1
ATOM 726 C C . GLN A 1 95 ? 65.450 56.812 32.908 1.00 19.52 95 GLN A C 1
ATOM 727 O O . GLN A 1 95 ? 66.203 56.448 32.004 1.00 18.55 95 GLN A O 1
ATOM 733 N N . ASP A 1 96 ? 65.499 56.312 34.140 1.00 17.52 96 ASP A N 1
ATOM 734 C CA . ASP A 1 96 ? 66.453 55.269 34.500 1.00 18.45 96 ASP A CA 1
ATOM 735 C C . ASP A 1 96 ? 66.130 53.980 33.749 1.00 16.59 96 ASP A C 1
ATOM 736 O O . ASP A 1 96 ? 67.033 53.249 33.337 1.00 16.15 96 ASP A O 1
ATOM 741 N N . ALA A 1 97 ? 64.840 53.703 33.577 1.00 16.58 97 ALA A N 1
ATOM 742 C CA . ALA A 1 97 ? 64.416 52.501 32.867 1.00 16.26 97 ALA A CA 1
ATOM 743 C C . ALA A 1 97 ? 64.854 52.578 31.409 1.00 16.15 97 ALA A C 1
ATOM 744 O O . ALA A 1 97 ? 65.326 51.592 30.836 1.00 15.31 97 ALA A O 1
ATOM 746 N N . ILE A 1 98 ? 64.704 53.756 30.813 1.00 16.48 98 ILE A N 1
ATOM 747 C CA . ILE A 1 98 ? 65.093 53.957 29.426 1.00 17.24 98 ILE A CA 1
ATOM 748 C C . ILE A 1 98 ? 66.601 53.791 29.270 1.00 18.66 98 ILE A C 1
ATOM 749 O O . ILE A 1 98 ? 67.073 53.204 28.296 1.00 17.88 98 ILE A O 1
ATOM 754 N N . ALA A 1 99 ? 67.358 54.301 30.236 1.00 17.51 99 ALA A N 1
ATOM 755 C CA . ALA A 1 99 ? 68.811 54.192 30.192 1.00 18.24 99 ALA A CA 1
ATOM 756 C C . ALA A 1 99 ? 69.246 52.731 30.259 1.00 17.38 99 ALA A C 1
ATOM 757 O O . ALA A 1 99 ? 70.257 52.348 29.672 1.00 19.07 99 ALA A O 1
ATOM 759 N N . PHE A 1 100 ? 68.473 51.922 30.975 1.00 16.80 100 PHE A N 1
ATOM 760 C CA . PHE A 1 100 ? 68.760 50.500 31.129 1.00 17.09 100 PHE A CA 1
ATOM 761 C C . PHE A 1 100 ? 68.406 49.710 29.869 1.00 16.59 100 PHE A C 1
ATOM 762 O O . PHE A 1 100 ? 69.143 48.814 29.452 1.00 15.55 100 PHE A O 1
ATOM 770 N N . ILE A 1 101 ? 67.272 50.049 29.271 1.00 14.34 101 ILE A N 1
ATOM 771 C CA . ILE A 1 101 ? 66.796 49.372 28.069 1.00 15.83 101 ILE A CA 1
ATOM 772 C C . ILE A 1 101 ? 67.552 49.790 26.814 1.00 16.84 101 ILE A C 1
ATOM 773 O O . ILE A 1 101 ? 67.836 48.957 25.952 1.00 18.34 101 ILE A O 1
ATOM 778 N N . GLN A 1 102 ? 67.888 51.074 26.727 1.00 16.32 102 GLN A N 1
ATOM 779 C CA . GLN A 1 102 ? 68.574 51.625 25.564 1.00 18.40 102 GLN A CA 1
ATOM 780 C C . GLN A 1 102 ? 67.742 51.344 24.313 1.00 16.42 102 GLN A C 1
ATOM 781 O O . GLN A 1 102 ? 68.205 50.704 23.371 1.00 15.92 102 GLN A O 1
ATOM 787 N N . PRO A 1 103 ? 66.492 51.829 24.294 1.00 16.91 103 PRO A N 1
ATOM 788 C CA . PRO A 1 103 ? 65.581 51.633 23.162 1.00 15.76 103 PRO A CA 1
ATOM 789 C C . PRO A 1 103 ? 66.007 52.376 21.899 1.00 15.75 103 PRO A C 1
ATOM 790 O O . PRO A 1 103 ? 66.622 53.440 21.968 1.00 13.77 103 PRO A O 1
ATOM 794 N N . ASP A 1 104 ? 65.674 51.809 20.743 1.00 13.90 104 ASP A N 1
ATOM 795 C CA . ASP A 1 104 ? 66.006 52.430 19.465 1.00 13.20 104 ASP A CA 1
ATOM 796 C C . ASP A 1 104 ? 65.314 53.777 19.328 1.00 14.72 104 ASP A C 1
ATOM 797 O O . ASP A 1 104 ? 65.881 54.737 18.805 1.00 15.34 104 ASP A O 1
ATOM 802 N N . ARG A 1 105 ? 64.078 53.833 19.806 1.00 14.31 105 ARG A N 1
ATOM 803 C CA . ARG A 1 105 ? 63.277 55.036 19.689 1.00 14.47 105 ARG A CA 1
ATOM 804 C C . ARG A 1 105 ? 62.343 55.180 20.881 1.00 13.42 105 ARG A C 1
ATOM 805 O O . ARG A 1 105 ? 61.835 54.186 21.406 1.00 11.49 105 ARG A O 1
ATOM 813 N N . VAL A 1 106 ? 62.136 56.419 21.313 1.00 11.58 106 VAL A N 1
ATOM 814 C CA . VAL A 1 106 ? 61.244 56.698 22.429 1.00 12.91 106 VAL A CA 1
ATOM 815 C C . VAL A 1 106 ? 60.301 57.822 22.033 1.00 13.26 106 VAL A C 1
ATOM 816 O O . VAL A 1 106 ? 60.739 58.931 21.729 1.00 13.19 106 VAL A O 1
ATOM 820 N N . LEU A 1 107 ? 59.007 57.525 22.022 1.00 12.34 107 LEU A N 1
ATOM 821 C CA . LEU A 1 107 ? 58.004 58.525 21.686 1.00 12.61 107 LEU A CA 1
ATOM 822 C C . LEU A 1 107 ? 57.247 58.859 22.963 1.00 13.35 107 LEU A C 1
ATOM 823 O O . LEU A 1 107 ? 56.942 57.972 23.763 1.00 13.81 107 LEU A O 1
ATOM 828 N N . THR A 1 108 ? 56.954 60.140 23.162 1.00 12.05 108 THR A N 1
ATOM 829 C CA . THR A 1 108 ? 56.228 60.565 24.350 1.00 12.16 108 THR A CA 1
ATOM 830 C C . THR A 1 108 ? 54.892 61.146 23.927 1.00 12.83 108 THR A C 1
ATOM 831 O O . THR A 1 108 ? 54.841 62.128 23.186 1.00 13.54 108 THR A O 1
ATOM 835 N N . VAL A 1 109 ? 53.814 60.523 24.393 1.00 11.38 109 VAL A N 1
ATOM 836 C CA . VAL A 1 109 ? 52.462 60.959 24.062 1.00 11.67 109 VAL A CA 1
ATOM 837 C C . VAL A 1 109 ? 51.699 61.238 25.346 1.00 13.32 109 VAL A C 1
ATOM 838 O O . VAL A 1 109 ? 51.455 60.327 26.136 1.00 12.72 109 VAL A O 1
ATOM 842 N N . ASN A 1 110 ? 51.326 62.496 25.561 1.00 14.58 110 ASN A N 1
ATOM 843 C CA . ASN A 1 110 ? 50.588 62.845 26.765 1.00 14.97 110 ASN A CA 1
ATOM 844 C C . ASN A 1 110 ? 49.101 62.600 26.519 1.00 14.35 110 ASN A C 1
ATOM 845 O O . ASN A 1 110 ? 48.483 63.261 25.686 1.00 13.97 110 ASN A O 1
ATOM 850 N N . ILE A 1 111 ? 48.537 61.648 27.257 1.00 13.61 111 ILE A N 1
ATOM 851 C CA . ILE A 1 111 ? 47.137 61.271 27.091 1.00 14.01 111 ILE A CA 1
ATOM 852 C C . ILE A 1 111 ? 46.104 62.125 27.819 1.00 15.80 111 ILE A C 1
ATOM 853 O O . ILE A 1 111 ? 44.904 61.900 27.665 1.00 13.91 111 ILE A O 1
ATOM 858 N N . LYS A 1 112 ? 46.555 63.102 28.601 1.00 15.82 112 LYS A N 1
ATOM 859 C CA . LYS A 1 112 ? 45.631 63.935 29.364 1.00 16.53 112 LYS A CA 1
ATOM 860 C C . LYS A 1 112 ? 44.568 64.645 28.535 1.00 15.38 112 LYS A C 1
ATOM 861 O O . LYS A 1 112 ? 43.389 64.616 28.887 1.00 15.82 112 LYS A O 1
ATOM 867 N N . GLY A 1 113 ? 44.977 65.275 27.439 1.00 13.79 113 GLY A N 1
ATOM 868 C CA . GLY A 1 113 ? 44.024 65.990 26.605 1.00 14.51 113 GLY A CA 1
ATOM 869 C C . GLY A 1 113 ? 42.878 65.126 26.102 1.00 15.10 113 GLY A C 1
ATOM 870 O O . GLY A 1 113 ? 41.709 65.530 26.135 1.00 14.11 113 GLY A O 1
ATOM 871 N N . ALA A 1 114 ? 43.212 63.931 25.629 1.00 14.48 114 ALA A N 1
ATOM 872 C CA . ALA A 1 114 ? 42.210 63.008 25.106 1.00 13.57 114 ALA A CA 1
ATOM 873 C C . ALA A 1 114 ? 41.274 62.480 26.190 1.00 12.20 114 ALA A C 1
ATOM 874 O O . ALA A 1 114 ? 40.076 62.328 25.960 1.00 14.84 114 ALA A O 1
ATOM 876 N N . VAL A 1 115 ? 41.819 62.183 27.366 1.00 12.53 115 VAL A N 1
ATOM 877 C CA . VAL A 1 115 ? 41.000 61.679 28.462 1.00 12.85 115 VAL A CA 1
ATOM 878 C C . VAL A 1 115 ? 40.008 62.751 28.910 1.00 13.56 115 VAL A C 1
ATOM 879 O O . VAL A 1 115 ? 38.829 62.468 29.129 1.00 14.24 115 VAL A O 1
ATOM 883 N N . LEU A 1 116 ? 40.483 63.985 29.040 1.00 13.46 116 LEU A N 1
ATOM 884 C CA . LEU A 1 116 ? 39.601 65.073 29.448 1.00 15.09 116 LEU A CA 1
ATOM 885 C C . LEU A 1 116 ? 38.502 65.292 28.410 1.00 13.39 116 LEU A C 1
ATOM 886 O O . LEU A 1 116 ? 37.358 65.574 28.761 1.00 14.76 116 LEU A O 1
ATOM 891 N N . ALA A 1 117 ? 38.847 65.158 27.133 1.00 12.66 117 ALA A N 1
ATOM 892 C CA . ALA A 1 117 ? 37.873 65.335 26.066 1.00 11.94 117 ALA A CA 1
ATOM 893 C C . ALA A 1 117 ? 36.804 64.244 26.143 1.00 12.83 117 ALA A C 1
ATOM 894 O O . ALA A 1 117 ? 35.608 64.521 26.008 1.00 12.19 117 ALA A O 1
ATOM 896 N N . SER A 1 118 ? 37.233 63.004 26.358 1.00 11.28 118 SER A N 1
ATOM 897 C CA . SER A 1 118 ? 36.283 61.899 26.453 1.00 11.16 118 SER A CA 1
ATOM 898 C C . SER A 1 118 ? 35.344 62.127 27.630 1.00 11.05 118 SER A C 1
ATOM 899 O O . SER A 1 118 ? 34.141 61.883 27.545 1.00 11.63 118 SER A O 1
ATOM 902 N N . GLU A 1 119 ? 35.896 62.604 28.736 1.00 12.36 119 GLU A N 1
ATOM 903 C CA . GLU A 1 119 ? 35.079 62.840 29.910 1.00 13.78 119 GLU A CA 1
ATOM 904 C C . GLU A 1 119 ? 34.083 63.969 29.716 1.00 13.69 119 GLU A C 1
ATOM 905 O O . GLU A 1 119 ? 32.962 63.913 30.228 1.00 13.53 119 GLU A O 1
ATOM 911 N N . GLN A 1 120 ? 34.480 64.989 28.967 1.00 14.09 120 GLN A N 1
ATOM 912 C CA . GLN A 1 120 ? 33.587 66.113 28.724 1.00 15.35 120 GLN A CA 1
ATOM 913 C C . GLN A 1 120 ? 32.394 65.658 27.886 1.00 15.51 120 GLN A C 1
ATOM 914 O O . GLN A 1 120 ? 31.251 66.046 28.151 1.00 14.43 120 GLN A O 1
ATOM 920 N N . ALA A 1 121 ? 32.660 64.831 26.877 1.00 14.47 121 ALA A N 1
ATOM 921 C CA . ALA A 1 121 ? 31.598 64.334 26.011 1.00 13.72 121 ALA A CA 1
ATOM 922 C C . ALA A 1 121 ? 30.610 63.492 26.810 1.00 13.29 121 ALA A C 1
ATOM 923 O O . ALA A 1 121 ? 29.398 63.577 26.600 1.00 13.64 121 ALA A O 1
ATOM 925 N N . LEU A 1 122 ? 31.126 62.679 27.728 1.00 12.47 122 LEU A N 1
ATOM 926 C CA . LEU A 1 122 ? 30.266 61.832 28.551 1.00 11.21 122 LEU A CA 1
ATOM 927 C C . LEU A 1 122 ? 29.467 62.664 29.548 1.00 12.60 122 LEU A C 1
ATOM 928 O O . LEU A 1 122 ? 28.297 62.390 29.804 1.00 12.04 122 LEU A O 1
ATOM 933 N N . ARG A 1 123 ? 30.106 63.688 30.100 1.00 13.11 123 ARG A N 1
ATOM 934 C CA . ARG A 1 123 ? 29.454 64.559 31.071 1.00 13.60 123 ARG A CA 1
ATOM 935 C C . ARG A 1 123 ? 28.257 65.267 30.438 1.00 13.24 123 ARG A C 1
ATOM 936 O O . ARG A 1 123 ? 27.182 65.346 31.035 1.00 14.81 123 ARG A O 1
ATOM 944 N N . GLU A 1 124 ? 28.436 65.765 29.223 1.00 14.53 124 GLU A N 1
ATOM 945 C CA . GLU A 1 124 ? 27.350 66.463 28.545 1.00 15.68 124 GLU A CA 1
ATOM 946 C C . GLU A 1 124 ? 26.167 65.542 28.264 1.00 15.83 124 GLU A C 1
ATOM 947 O O . GLU A 1 124 ? 25.024 65.990 28.185 1.00 16.41 124 GLU A O 1
ATOM 953 N N . ALA A 1 125 ? 26.441 64.250 28.134 1.00 14.41 125 ALA A N 1
ATOM 954 C CA . ALA A 1 125 ? 25.391 63.274 27.867 1.00 14.83 125 ALA A CA 1
ATOM 955 C C . ALA A 1 125 ? 24.700 62.846 29.159 1.00 15.67 125 ALA A C 1
ATOM 956 O O . ALA A 1 125 ? 23.616 62.264 29.122 1.00 17.55 125 ALA A O 1
ATOM 958 N N . GLY A 1 126 ? 25.339 63.123 30.295 1.00 15.60 126 GLY A N 1
ATOM 959 C CA . GLY A 1 126 ? 24.761 62.773 31.580 1.00 15.76 126 GLY A CA 1
ATOM 960 C C . GLY A 1 126 ? 25.535 61.753 32.397 1.00 16.58 126 GLY A C 1
ATOM 961 O O . GLY A 1 126 ? 25.065 61.301 33.445 1.00 18.14 126 GLY A O 1
ATOM 962 N N . ILE A 1 127 ? 26.728 61.395 31.937 1.00 15.24 127 ILE A N 1
ATOM 963 C CA . ILE A 1 127 ? 27.537 60.408 32.643 1.00 16.18 127 ILE A CA 1
ATOM 964 C C . ILE A 1 127 ? 28.795 61.005 33.267 1.00 14.98 127 ILE A C 1
ATOM 965 O O . ILE A 1 127 ? 29.655 61.515 32.561 1.00 14.50 127 ILE A O 1
ATOM 970 N N . GLU A 1 128 ? 28.874 60.948 34.594 1.00 17.47 128 GLU A N 1
ATOM 971 C CA . GLU A 1 128 ? 30.032 61.433 35.342 1.00 20.21 128 GLU A CA 1
ATOM 972 C C . GLU A 1 128 ? 30.794 60.188 35.785 1.00 19.35 128 GLU A C 1
ATOM 973 O O . GLU A 1 128 ? 30.189 59.226 36.260 1.00 20.57 128 GLU A O 1
ATOM 979 N N . LEU A 1 129 ? 32.113 60.199 35.634 1.00 19.18 129 LEU A N 1
ATOM 980 C CA . LEU A 1 129 ? 32.913 59.034 35.994 1.00 19.26 129 LEU A CA 1
ATOM 981 C C . LEU A 1 129 ? 33.474 59.023 37.413 1.00 19.84 129 LEU A C 1
ATOM 982 O O . LEU A 1 129 ? 33.795 60.067 37.978 1.00 21.12 129 LEU A O 1
ATOM 987 N N . SER A 1 130 ? 33.592 57.822 37.972 1.00 19.27 130 SER A N 1
ATOM 988 C CA . SER A 1 130 ? 34.164 57.633 39.300 1.00 18.39 130 SER A CA 1
ATOM 989 C C . SER A 1 130 ? 35.668 57.534 39.060 1.00 20.03 130 SER A C 1
ATOM 990 O O . SER A 1 130 ? 36.100 57.324 37.928 1.00 17.16 130 SER A O 1
ATOM 993 N N . ASP A 1 131 ? 36.469 57.682 40.109 1.00 20.73 131 ASP A N 1
ATOM 994 C CA . ASP A 1 131 ? 37.915 57.595 39.945 1.00 22.44 131 ASP A CA 1
ATOM 995 C C . ASP A 1 131 ? 38.350 56.243 39.388 1.00 21.32 131 ASP A C 1
ATOM 996 O O . ASP A 1 131 ? 39.282 56.169 38.583 1.00 20.75 131 ASP A O 1
ATOM 1001 N N . PHE A 1 132 ? 37.678 55.177 39.815 1.00 21.02 132 PHE A N 1
ATOM 1002 C CA . PHE A 1 132 ? 38.008 53.838 39.349 1.00 21.28 132 PHE A CA 1
ATOM 1003 C C . PHE A 1 132 ? 37.807 53.722 37.843 1.00 19.65 132 PHE A C 1
ATOM 1004 O O . PHE A 1 132 ? 38.683 53.235 37.128 1.00 19.58 132 PHE A O 1
ATOM 1012 N N . VAL A 1 133 ? 36.644 54.162 37.371 1.00 17.30 133 VAL A N 1
ATOM 1013 C CA . VAL A 1 133 ? 36.328 54.111 35.947 1.00 15.38 133 VAL A CA 1
ATOM 1014 C C . VAL A 1 133 ? 37.258 55.017 35.138 1.00 15.95 133 VAL A C 1
ATOM 1015 O O . VAL A 1 133 ? 37.652 54.674 34.024 1.00 15.61 133 VAL A O 1
ATOM 1019 N N . ARG A 1 134 ? 37.616 56.170 35.696 1.00 17.74 134 ARG A N 1
ATOM 1020 C CA . ARG A 1 134 ? 38.519 57.076 34.996 1.00 18.10 134 ARG A CA 1
ATOM 1021 C C . ARG A 1 134 ? 39.861 56.381 34.811 1.00 16.97 134 ARG A C 1
ATOM 1022 O O . ARG A 1 134 ? 40.544 56.590 33.809 1.00 18.14 134 ARG A O 1
ATOM 1030 N N . GLY A 1 135 ? 40.236 55.557 35.785 1.00 17.47 135 GLY A N 1
ATOM 1031 C CA . GLY A 1 135 ? 41.492 54.833 35.700 1.00 17.60 135 GLY A CA 1
ATOM 1032 C C . GLY A 1 135 ? 41.502 53.879 34.518 1.00 17.03 135 GLY A C 1
ATOM 1033 O O . GLY A 1 135 ? 42.505 53.762 33.814 1.00 15.86 135 GLY A O 1
ATOM 1034 N N . ASN A 1 136 ? 40.387 53.188 34.299 1.00 15.68 136 ASN A N 1
ATOM 1035 C CA . ASN A 1 136 ? 40.282 52.253 33.180 1.00 16.07 136 ASN A CA 1
ATOM 1036 C C . ASN A 1 136 ? 40.278 53.012 31.861 1.00 14.99 136 ASN A C 1
ATOM 1037 O O . ASN A 1 136 ? 40.804 52.545 30.853 1.00 13.72 136 ASN A O 1
ATOM 1042 N N . GLU A 1 137 ? 39.667 54.186 31.873 1.00 12.86 137 GLU A N 1
ATOM 1043 C CA . GLU A 1 137 ? 39.607 55.023 30.688 1.00 13.04 137 GLU A CA 1
ATOM 1044 C C . GLU A 1 137 ? 41.029 55.412 30.277 1.00 12.58 137 GLU A C 1
ATOM 1045 O O . GLU A 1 137 ? 41.357 55.428 29.091 1.00 10.56 137 GLU A O 1
ATOM 1051 N N . LYS A 1 138 ? 41.870 55.728 31.259 1.00 10.50 138 LYS A N 1
ATOM 1052 C CA . LYS A 1 138 ? 43.257 56.085 30.970 1.00 10.80 138 LYS A CA 1
ATOM 1053 C C . LYS A 1 138 ? 43.970 54.876 30.364 1.00 9.81 138 LYS A C 1
ATOM 1054 O O . LYS A 1 138 ? 44.752 55.008 29.420 1.00 8.59 138 LYS A O 1
ATOM 1060 N N . ALA A 1 139 ? 43.707 53.693 30.912 1.00 8.82 139 ALA A N 1
ATOM 1061 C CA . ALA A 1 139 ? 44.350 52.492 30.391 1.00 8.97 139 ALA A CA 1
ATOM 1062 C C . ALA A 1 139 ? 43.926 52.230 28.946 1.00 8.06 139 ALA A C 1
ATOM 1063 O O . ALA A 1 139 ? 44.724 51.761 28.132 1.00 11.84 139 ALA A O 1
ATOM 1065 N N . ARG A 1 140 ? 42.673 52.536 28.625 1.00 7.65 140 ARG A N 1
ATOM 1066 C CA . ARG A 1 140 ? 42.181 52.330 27.269 1.00 7.60 140 ARG A CA 1
ATOM 1067 C C . ARG A 1 140 ? 42.712 53.389 26.296 1.00 8.05 140 ARG A C 1
ATOM 1068 O O . ARG A 1 140 ? 42.883 53.116 25.109 1.00 7.88 140 ARG A O 1
ATOM 1076 N N . GLU A 1 141 ? 42.977 54.598 26.781 1.00 8.49 141 GLU A N 1
ATOM 1077 C CA . GLU A 1 141 ? 43.524 55.616 25.892 1.00 7.83 141 GLU A CA 1
ATOM 1078 C C . GLU A 1 141 ? 44.972 55.228 25.572 1.00 7.21 141 GLU A C 1
ATOM 1079 O O . GLU A 1 141 ? 45.463 55.488 24.471 1.00 7.82 141 GLU A O 1
ATOM 1085 N N . ARG A 1 142 ? 45.651 54.590 26.525 1.00 7.84 142 ARG A N 1
ATOM 1086 C CA . ARG A 1 142 ? 47.027 54.170 26.293 1.00 8.32 142 ARG A CA 1
ATOM 1087 C C . ARG A 1 142 ? 47.053 53.059 25.251 1.00 8.86 142 ARG A C 1
ATOM 1088 O O . ARG A 1 142 ? 47.968 52.984 24.436 1.00 8.93 142 ARG A O 1
ATOM 1096 N N . MET A 1 143 ? 46.039 52.198 25.280 1.00 8.13 143 MET A N 1
ATOM 1097 C CA . MET A 1 143 ? 45.936 51.114 24.311 1.00 9.71 143 MET A CA 1
ATOM 1098 C C . MET A 1 143 ? 45.748 51.752 22.936 1.00 9.40 143 MET A C 1
ATOM 1099 O O . MET A 1 143 ? 46.422 51.395 21.970 1.00 7.73 143 MET A O 1
ATOM 1104 N N . LYS A 1 144 ? 44.841 52.721 22.862 1.00 8.74 144 LYS A N 1
ATOM 1105 C CA . LYS A 1 144 ? 44.560 53.408 21.607 1.00 9.41 144 LYS A CA 1
ATOM 1106 C C . LYS A 1 144 ? 45.806 54.036 20.993 1.00 9.49 144 LYS A C 1
ATOM 1107 O O . LYS A 1 144 ? 46.066 53.886 19.795 1.00 9.08 144 LYS A O 1
ATOM 1113 N N . ALA A 1 145 ? 46.576 54.741 21.812 1.00 7.95 145 ALA A N 1
ATOM 1114 C CA . ALA A 1 145 ? 47.790 55.396 21.335 1.00 9.11 145 ALA A CA 1
ATOM 1115 C C . ALA A 1 145 ? 48.788 54.388 20.779 1.00 10.24 145 ALA A C 1
ATOM 1116 O O . ALA A 1 145 ? 49.375 54.602 19.721 1.00 9.27 145 ALA A O 1
ATOM 1118 N N . GLN A 1 146 ? 48.974 53.282 21.491 1.00 9.78 146 GLN A N 1
ATOM 1119 C CA . GLN A 1 146 ? 49.916 52.268 21.046 1.00 9.16 146 GLN A CA 1
ATOM 1120 C C . GLN A 1 146 ? 49.500 51.613 19.737 1.00 10.01 146 GLN A C 1
ATOM 1121 O O . GLN A 1 146 ? 50.347 51.343 18.889 1.00 9.22 146 GLN A O 1
ATOM 1127 N N . TYR A 1 147 ? 48.207 51.357 19.565 1.00 9.23 147 TYR A N 1
ATOM 1128 C CA . TYR A 1 147 ? 47.747 50.742 18.325 1.00 9.53 147 TYR A CA 1
ATOM 1129 C C . TYR A 1 147 ? 47.833 51.697 17.142 1.00 9.89 147 TYR A C 1
ATOM 1130 O O . TYR A 1 147 ? 48.045 51.268 16.010 1.00 11.25 147 TYR A O 1
ATOM 1139 N N . SER A 1 148 ? 47.673 52.992 17.392 1.00 9.88 148 SER A N 1
ATOM 1140 C CA 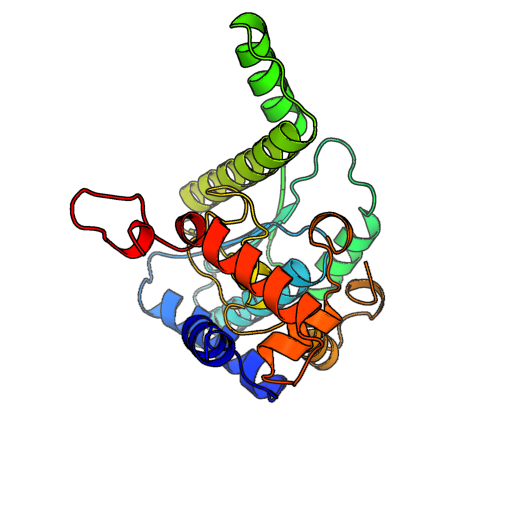. SER A 1 148 ? 47.786 53.956 16.305 1.00 10.67 148 SER A CA 1
ATOM 1141 C C . SER A 1 148 ? 49.252 54.012 15.883 1.00 10.52 148 SER A C 1
ATOM 1142 O O . SER A 1 148 ? 49.566 54.128 14.702 1.00 11.13 148 SER A O 1
ATOM 1145 N N . ILE A 1 149 ? 50.153 53.913 16.853 1.00 10.53 149 ILE A N 1
ATOM 1146 C CA . ILE A 1 149 ? 51.577 53.927 16.545 1.00 10.45 149 ILE A CA 1
ATOM 1147 C C . ILE A 1 149 ? 51.951 52.659 15.775 1.00 10.53 149 ILE A C 1
ATOM 1148 O O . ILE A 1 149 ? 52.653 52.726 14.765 1.00 10.6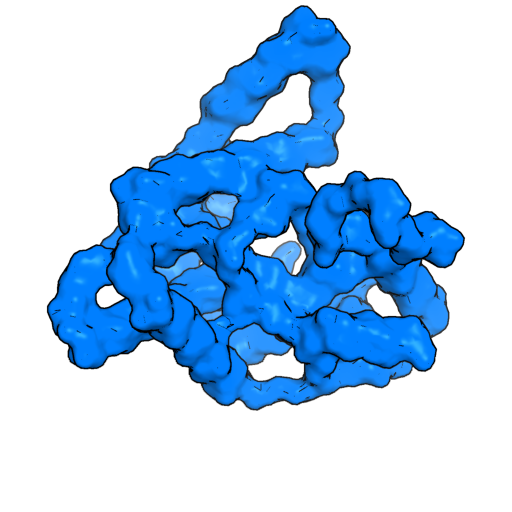6 149 ILE A O 1
ATOM 1153 N N . ALA A 1 150 ? 51.468 51.508 16.235 1.00 10.78 150 ALA A N 1
ATOM 1154 C CA . ALA A 1 150 ? 51.762 50.247 15.555 1.00 11.40 150 ALA A CA 1
ATOM 1155 C C . ALA A 1 150 ? 51.200 50.276 14.138 1.00 11.62 150 ALA A C 1
ATOM 1156 O O . ALA A 1 150 ? 51.800 49.737 13.207 1.00 12.64 150 ALA A O 1
ATOM 1158 N N . GLY A 1 151 ? 50.041 50.906 13.982 1.00 10.96 151 GLY A N 1
ATOM 1159 C CA . GLY A 1 151 ? 49.417 50.982 12.676 1.00 12.48 151 GLY A CA 1
ATOM 1160 C C . GLY A 1 151 ? 50.219 51.777 11.664 1.00 13.98 151 GLY A C 1
ATOM 1161 O O . GLY A 1 151 ? 50.214 51.456 10.474 1.00 16.11 151 GLY A O 1
ATOM 1162 N N . MET A 1 152 ? 50.921 52.802 12.132 1.00 12.35 152 MET A N 1
ATOM 1163 C CA . MET A 1 152 ? 51.719 53.641 11.244 1.00 14.35 152 MET A CA 1
ATOM 1164 C C . MET A 1 152 ? 53.168 53.187 11.084 1.00 16.23 152 MET A C 1
ATOM 1165 O O . MET A 1 152 ? 53.882 53.692 10.216 1.00 17.89 152 MET A O 1
ATOM 1170 N N . THR A 1 153 ? 53.603 52.239 11.911 1.00 13.77 153 THR A N 1
ATOM 1171 C CA . THR A 1 153 ? 54.979 51.752 11.852 1.00 13.88 153 THR A CA 1
ATOM 1172 C C . THR A 1 153 ? 55.107 50.263 11.521 1.00 14.22 153 THR A C 1
ATOM 1173 O O . THR A 1 153 ? 56.171 49.668 11.719 1.00 14.40 153 THR A O 1
ATOM 1177 N N . SER A 1 154 ? 54.036 49.663 11.009 1.00 14.39 154 SER A N 1
ATOM 1178 C CA . SER A 1 154 ? 54.050 48.239 10.669 1.00 14.95 154 SER A CA 1
ATOM 1179 C C . SER A 1 154 ? 54.485 47.416 11.882 1.00 14.46 154 SER A C 1
ATOM 1180 O O . SER A 1 154 ? 55.325 46.521 11.766 1.00 15.05 154 SER A O 1
ATOM 1183 N N . GLY A 1 155 ? 53.923 47.715 13.047 1.00 13.09 155 GLY A N 1
ATOM 1184 C CA . GLY A 1 155 ? 54.315 46.974 14.230 1.00 13.74 155 GLY A CA 1
ATOM 1185 C C . GLY A 1 155 ? 53.221 46.212 14.951 1.00 12.40 155 GLY A C 1
ATOM 1186 O O . GLY A 1 155 ? 52.075 46.151 14.497 1.00 11.99 155 GLY A O 1
ATOM 1187 N N . VAL A 1 156 ? 53.604 45.583 16.058 1.00 9.55 156 VAL A N 1
ATOM 1188 C CA . VAL A 1 156 ? 52.665 44.852 16.902 1.00 11.05 156 VAL A CA 1
ATOM 1189 C C . VAL A 1 156 ? 52.843 45.400 18.312 1.00 11.38 156 VAL A C 1
ATOM 1190 O O . VAL A 1 156 ? 53.922 45.896 18.666 1.00 11.40 156 VAL A O 1
ATOM 1194 N N . VAL A 1 157 ? 51.783 45.326 19.107 1.00 8.55 157 VAL A N 1
ATOM 1195 C CA . VAL A 1 157 ? 51.806 45.840 20.471 1.00 9.33 157 VAL A CA 1
ATOM 1196 C C . VAL A 1 157 ? 52.140 44.743 21.478 1.00 9.86 157 VAL A C 1
ATOM 1197 O O . VAL A 1 157 ? 51.439 43.734 21.579 1.00 10.59 157 VAL A O 1
ATOM 1201 N N . VAL A 1 158 ? 53.224 44.950 22.217 1.00 7.95 158 VAL A N 1
ATOM 1202 C CA . VAL A 1 158 ? 53.681 43.989 23.217 1.00 9.78 158 VAL A CA 1
ATOM 1203 C C . VAL A 1 158 ? 53.008 44.246 24.560 1.00 10.54 158 VAL A C 1
ATOM 1204 O O . VAL A 1 158 ? 52.888 45.392 24.987 1.00 12.13 158 VAL A O 1
ATOM 1208 N N . GLY A 1 159 ? 52.572 43.174 25.221 1.00 9.86 159 GLY A N 1
ATOM 1209 C CA . GLY A 1 159 ? 51.913 43.303 26.510 1.00 11.68 159 GLY A CA 1
ATOM 1210 C C . GLY A 1 159 ? 52.797 42.824 27.651 1.00 11.25 159 GLY A C 1
ATOM 1211 O O . GLY A 1 159 ? 53.746 42.074 27.428 1.00 11.11 159 GLY A O 1
ATOM 1212 N N . THR A 1 160 ? 52.489 43.251 28.872 1.00 11.73 160 THR A N 1
ATOM 1213 C CA . THR A 1 160 ? 53.281 42.863 30.036 1.00 11.99 160 THR A CA 1
ATOM 1214 C C . THR A 1 160 ? 52.565 41.877 30.959 1.00 12.61 160 THR A C 1
ATOM 1215 O O . THR A 1 160 ? 53.064 41.560 32.041 1.00 14.43 160 THR A O 1
ATOM 1219 N N . ASP A 1 161 ? 51.407 41.384 30.531 1.00 12.72 161 ASP A N 1
ATOM 1220 C CA . ASP A 1 161 ? 50.638 40.442 31.339 1.00 12.67 161 ASP A CA 1
ATOM 1221 C C . ASP A 1 161 ? 51.445 39.205 31.726 1.00 12.68 161 ASP A C 1
ATOM 1222 O O . ASP A 1 161 ? 52.137 38.617 30.897 1.00 12.91 161 ASP A O 1
ATOM 1227 N N . HIS A 1 162 ? 51.349 38.824 32.996 1.00 11.22 162 HIS A N 1
ATOM 1228 C CA . HIS A 1 162 ? 52.045 37.648 33.518 1.00 11.57 162 HIS A CA 1
ATOM 1229 C C . HIS A 1 162 ? 51.118 36.896 34.478 1.00 11.98 162 HIS A C 1
ATOM 1230 O O . HIS A 1 162 ? 50.025 37.368 34.787 1.00 11.61 162 HIS A O 1
ATOM 1237 N N . ALA A 1 163 ? 51.549 35.731 34.950 1.00 11.40 163 ALA A N 1
ATOM 1238 C CA . ALA A 1 163 ? 50.713 34.911 35.827 1.00 12.76 163 ALA A CA 1
ATOM 1239 C C . ALA A 1 163 ? 50.172 35.579 37.092 1.00 13.25 163 ALA A C 1
ATOM 1240 O O . ALA A 1 163 ? 49.037 35.321 37.489 1.00 13.47 163 ALA A O 1
ATOM 1242 N N . ALA A 1 164 ? 50.971 36.433 37.723 1.00 11.82 164 ALA A N 1
ATOM 1243 C CA . ALA A 1 164 ? 50.545 37.093 38.953 1.00 12.03 164 ALA A CA 1
ATOM 1244 C C . ALA A 1 164 ? 49.449 38.133 38.734 1.00 13.57 164 ALA A C 1
ATOM 1245 O O . ALA A 1 164 ? 48.755 38.516 39.676 1.00 14.79 164 ALA A O 1
ATOM 1247 N N . GLU A 1 165 ? 49.298 38.595 37.496 1.00 13.40 165 GLU A N 1
ATOM 1248 C CA . GLU A 1 165 ? 48.257 39.565 37.182 1.00 14.24 165 GLU A CA 1
ATOM 1249 C C . GLU A 1 165 ? 47.076 38.868 36.521 1.00 13.41 165 GLU A C 1
ATOM 1250 O O . GLU A 1 165 ? 45.921 39.239 36.738 1.00 15.49 165 GLU A O 1
ATOM 1256 N N . ALA A 1 166 ? 47.367 37.848 35.721 1.00 12.34 166 ALA A N 1
ATOM 1257 C CA . ALA A 1 166 ? 46.318 37.104 35.035 1.00 12.73 166 ALA A CA 1
ATOM 1258 C C . ALA A 1 166 ? 45.401 36.359 36.002 1.00 14.23 166 ALA A C 1
ATOM 1259 O O . ALA A 1 166 ? 44.186 36.304 35.802 1.00 13.12 166 ALA A O 1
ATOM 1261 N N . ILE A 1 167 ? 45.981 35.795 37.057 1.00 13.05 167 ILE A N 1
ATOM 1262 C CA . ILE A 1 167 ? 45.204 35.019 38.020 1.00 13.10 167 ILE A CA 1
ATOM 1263 C C . ILE A 1 167 ? 44.093 35.806 38.720 1.00 13.46 167 ILE A C 1
ATOM 1264 O O . ILE A 1 167 ? 43.045 35.248 39.044 1.00 13.65 167 ILE A O 1
ATOM 1269 N N . THR A 1 168 ? 44.309 37.099 38.939 1.00 13.69 168 THR A N 1
ATOM 1270 C CA . THR A 1 168 ? 43.304 37.928 39.600 1.00 15.46 168 THR A CA 1
ATOM 1271 C C . THR A 1 168 ? 42.566 38.823 38.609 1.00 15.30 168 THR A C 1
ATOM 1272 O O . THR A 1 168 ? 41.647 39.549 38.986 1.00 16.67 168 THR A O 1
ATOM 1276 N N . GLY A 1 169 ? 42.972 38.764 37.346 1.00 15.67 169 GLY A N 1
ATOM 1277 C CA . GLY A 1 169 ? 42.340 39.591 36.329 1.00 15.42 169 GLY A CA 1
ATOM 1278 C C . GLY A 1 169 ? 42.594 41.054 36.629 1.00 16.84 169 GLY A C 1
ATOM 1279 O O . GLY A 1 169 ? 41.769 41.922 36.329 1.00 15.94 169 GLY A O 1
ATOM 1280 N N . PHE A 1 170 ? 43.755 41.324 37.217 1.00 16.08 170 PHE A N 1
ATOM 1281 C CA . PHE A 1 170 ? 44.130 42.674 37.593 1.00 17.59 170 PHE A CA 1
ATOM 1282 C C . PHE A 1 170 ? 44.711 43.470 36.433 1.00 18.41 170 PHE A C 1
ATOM 1283 O O . PHE A 1 170 ? 45.896 43.821 36.413 1.00 19.26 170 PHE A O 1
ATOM 1291 N N . PHE A 1 171 ? 43.856 43.734 35.453 1.00 13.61 171 PHE A N 1
ATOM 1292 C CA . PHE A 1 171 ? 44.217 44.518 34.284 1.00 14.04 171 PHE A CA 1
ATOM 1293 C C . PHE A 1 171 ? 42.921 45.040 33.695 1.00 12.45 171 PHE A C 1
ATOM 1294 O O . PHE A 1 171 ? 41.851 44.486 33.952 1.00 13.93 171 PHE A O 1
ATOM 1302 N N . THR A 1 172 ? 43.008 46.123 32.935 1.00 10.97 172 THR A N 1
ATOM 1303 C CA . THR A 1 172 ? 41.820 46.705 32.331 1.00 10.26 172 THR A CA 1
ATOM 1304 C C . THR A 1 172 ? 41.452 45.976 31.042 1.00 9.58 172 THR A C 1
ATOM 1305 O O . THR A 1 172 ? 42.274 45.838 30.132 1.00 8.95 172 THR A O 1
ATOM 1309 N N . LYS A 1 173 ? 40.211 45.503 30.979 1.00 9.28 173 LYS A N 1
ATOM 1310 C CA . LYS A 1 173 ? 39.718 44.796 29.802 1.00 10.55 173 LYS A CA 1
ATOM 1311 C C . LYS A 1 173 ? 39.809 45.737 28.595 1.00 9.41 173 LYS A C 1
ATOM 1312 O O . LYS A 1 173 ? 39.206 46.807 28.585 1.00 10.36 173 LYS A O 1
ATOM 1318 N N . TYR A 1 174 ? 40.563 45.318 27.584 1.00 8.73 174 TYR A N 1
ATOM 1319 C CA . TYR A 1 174 ? 40.787 46.097 26.368 1.00 9.84 174 TYR A CA 1
ATOM 1320 C C . TYR A 1 174 ? 41.551 47.380 26.683 1.00 12.38 174 TYR A C 1
ATOM 1321 O O . TYR A 1 174 ? 41.511 48.349 25.921 1.00 13.10 174 TYR A O 1
ATOM 1330 N N . GLY A 1 175 ? 42.237 47.362 27.824 1.00 9.87 175 GLY A N 1
ATOM 1331 C CA . GLY A 1 175 ? 43.067 48.478 28.249 1.00 9.53 175 GLY A CA 1
ATOM 1332 C C . GLY A 1 175 ? 44.487 47.952 28.139 1.00 9.84 175 GLY A C 1
ATOM 1333 O O . GLY A 1 175 ? 44.960 47.672 27.032 1.00 11.06 175 GLY A O 1
ATOM 1334 N N . ASP A 1 176 ? 45.176 47.792 29.266 1.00 10.57 176 ASP A N 1
ATOM 1335 C CA . ASP A 1 176 ? 46.525 47.248 29.211 1.00 11.64 176 ASP A CA 1
ATOM 1336 C C . ASP A 1 176 ? 46.423 45.760 28.870 1.00 12.51 176 ASP A C 1
ATOM 1337 O O . ASP A 1 176 ? 47.422 45.099 28.593 1.00 13.96 176 ASP A O 1
ATOM 1342 N N . GLY A 1 177 ? 45.196 45.244 28.885 1.00 12.61 177 GLY A N 1
ATOM 1343 C CA . GLY A 1 177 ? 44.962 43.854 28.538 1.00 11.61 177 GLY A CA 1
ATOM 1344 C C . GLY A 1 177 ? 44.800 43.691 27.033 1.00 12.58 177 GLY A C 1
ATOM 1345 O O . GLY A 1 177 ? 44.800 42.571 26.516 1.00 13.11 177 GLY A O 1
ATOM 1346 N N . GLY A 1 178 ? 44.660 44.811 26.326 1.00 11.00 178 GLY A N 1
ATOM 1347 C CA . GLY A 1 178 ? 44.501 44.767 24.882 1.00 11.38 178 GLY A CA 1
ATOM 1348 C C . GLY A 1 178 ? 45.839 44.872 24.175 1.00 10.43 178 GLY A C 1
ATOM 1349 O O . GLY A 1 178 ? 46.304 45.968 23.868 1.00 10.02 178 GLY A O 1
ATOM 1350 N N . THR A 1 179 ? 46.461 43.724 23.919 1.00 9.61 179 THR A N 1
ATOM 1351 C CA . THR A 1 179 ? 47.762 43.691 23.263 1.00 9.86 179 THR A CA 1
ATOM 1352 C C . THR A 1 179 ? 47.814 42.585 22.217 1.00 9.62 179 THR A C 1
ATOM 1353 O O . THR A 1 179 ? 46.859 41.823 22.068 1.00 10.26 179 THR A O 1
ATOM 1357 N N . ASP A 1 180 ? 48.936 42.489 21.504 1.00 8.42 180 ASP A N 1
ATOM 1358 C CA . ASP A 1 180 ? 49.089 41.471 20.463 1.00 8.67 180 ASP A CA 1
ATOM 1359 C C . ASP A 1 180 ? 49.878 40.243 20.890 1.00 8.27 180 ASP A C 1
ATOM 1360 O O . ASP A 1 180 ? 49.496 39.111 20.587 1.00 11.16 180 ASP A O 1
ATOM 1365 N N . ILE A 1 181 ? 50.986 40.471 21.585 1.00 10.46 181 ILE A N 1
ATOM 1366 C CA . ILE A 1 181 ? 51.858 39.379 22.012 1.00 10.20 181 ILE A CA 1
ATOM 1367 C C . ILE A 1 181 ? 52.393 39.658 23.421 1.00 11.08 181 ILE A C 1
ATOM 1368 O O . ILE A 1 181 ? 52.875 40.758 23.704 1.00 9.56 181 ILE A O 1
ATOM 1373 N N . ASN A 1 182 ? 52.303 38.653 24.296 1.00 10.51 182 ASN A N 1
ATOM 1374 C CA . ASN A 1 182 ? 52.711 38.773 25.702 1.00 10.40 182 ASN A CA 1
ATOM 1375 C C . ASN A 1 182 ? 53.860 37.831 26.070 1.00 9.77 182 ASN A C 1
ATOM 1376 O O . ASN A 1 182 ? 53.628 36.699 26.486 1.00 10.77 182 ASN A O 1
ATOM 1381 N N . PRO A 1 183 ? 55.110 38.307 25.963 1.00 10.02 183 PRO A N 1
ATOM 1382 C CA . PRO A 1 183 ? 56.284 37.484 26.279 1.00 9.72 183 PRO A CA 1
ATOM 1383 C C . PRO A 1 183 ? 56.545 37.122 27.741 1.00 10.51 183 PRO A C 1
ATOM 1384 O O . PRO A 1 183 ? 57.401 36.282 28.014 1.00 11.84 183 PRO A O 1
ATOM 1388 N N . LEU A 1 184 ? 55.827 37.737 28.675 1.00 9.99 184 LEU A N 1
ATOM 1389 C CA . LEU A 1 184 ? 56.040 37.432 30.095 1.00 10.19 184 LEU A CA 1
ATOM 1390 C C . LEU A 1 184 ? 55.036 36.423 30.642 1.00 10.67 184 LEU A C 1
ATOM 1391 O O . LEU A 1 184 ? 55.194 35.918 31.753 1.00 12.39 184 LEU A O 1
ATOM 1396 N N . TYR A 1 185 ? 54.001 36.131 29.864 1.00 9.61 185 TYR A N 1
ATOM 1397 C CA . TYR A 1 185 ? 52.972 35.196 30.297 1.00 10.35 185 TYR A CA 1
ATOM 1398 C C . TYR A 1 185 ? 53.597 33.872 30.738 1.00 12.04 185 TYR A C 1
ATOM 1399 O O . TYR A 1 185 ? 54.346 33.260 29.977 1.00 13.51 185 TYR A O 1
ATOM 1408 N N . ARG A 1 186 ? 53.279 33.472 31.973 1.00 11.98 186 ARG A N 1
ATOM 1409 C CA . ARG A 1 186 ? 53.731 32.239 32.644 1.00 12.66 186 ARG A CA 1
ATOM 1410 C C . ARG A 1 186 ? 54.514 32.534 33.929 1.00 13.00 186 ARG A C 1
ATOM 1411 O O . ARG A 1 186 ? 54.521 31.722 34.853 1.00 13.06 186 ARG A O 1
ATOM 1419 N N . LEU A 1 187 ? 55.155 33.700 33.987 1.00 11.36 187 LEU A N 1
ATOM 1420 C CA . LEU A 1 187 ? 55.969 34.096 35.141 1.00 12.00 187 LEU A CA 1
ATOM 1421 C C . LEU A 1 187 ? 55.172 34.748 36.269 1.00 12.44 187 LEU A C 1
ATOM 1422 O O . LEU A 1 187 ? 54.208 35.466 36.008 1.00 11.98 187 LEU A O 1
ATOM 1427 N N . ASN A 1 188 ? 55.566 34.499 37.520 1.00 12.37 188 ASN A N 1
ATOM 1428 C CA . ASN A 1 188 ? 54.882 35.143 38.636 1.00 13.38 188 ASN A CA 1
ATOM 1429 C C . ASN A 1 188 ? 55.675 36.405 38.983 1.00 13.48 188 ASN A C 1
ATOM 1430 O O . ASN A 1 188 ? 56.678 36.700 38.323 1.00 13.51 188 ASN A O 1
ATOM 1435 N N . LYS A 1 189 ? 55.242 37.155 39.991 1.00 12.89 189 LYS A N 1
ATOM 1436 C CA . LYS A 1 189 ? 55.904 38.417 40.315 1.00 12.70 189 LYS A CA 1
ATOM 1437 C C . LYS A 1 189 ? 57.366 38.336 40.743 1.00 12.77 189 LYS A C 1
ATOM 1438 O O . LYS A 1 189 ? 58.213 39.035 40.185 1.00 13.07 189 LYS A O 1
ATOM 1444 N N . ARG A 1 190 ? 57.673 37.495 41.725 1.00 13.94 190 ARG A N 1
ATOM 1445 C CA . ARG A 1 190 ? 59.053 37.389 42.182 1.00 14.53 190 ARG A CA 1
ATOM 1446 C C . ARG A 1 190 ? 59.966 36.820 41.093 1.00 12.86 190 ARG A C 1
ATOM 1447 O O . ARG A 1 190 ? 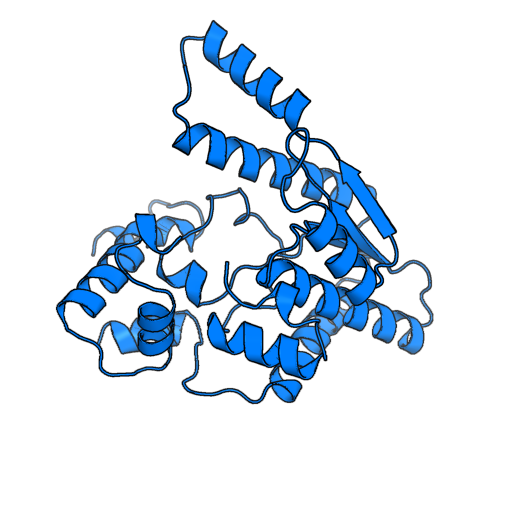61.145 37.148 41.039 1.00 13.63 190 ARG A O 1
ATOM 1455 N N . GLN A 1 191 ? 59.422 35.977 40.219 1.00 12.92 191 GLN A N 1
ATOM 1456 C CA . GLN A 1 191 ? 60.232 35.405 39.153 1.00 13.78 191 GLN A CA 1
ATOM 1457 C C . GLN A 1 191 ? 60.620 36.499 38.165 1.00 13.67 191 GLN A C 1
ATOM 1458 O O . GLN A 1 191 ? 61.690 36.451 37.562 1.00 13.36 191 GLN A O 1
ATOM 1464 N N . GLY A 1 192 ? 59.749 37.490 38.007 1.00 13.59 192 GLY A N 1
ATOM 1465 C CA . GLY A 1 192 ? 60.060 38.594 37.118 1.00 12.90 192 GLY A CA 1
ATOM 1466 C C . GLY A 1 192 ? 61.256 39.352 37.672 1.00 14.43 192 GLY A C 1
ATOM 1467 O O . GLY A 1 192 ? 62.116 39.821 36.920 1.00 13.28 192 GLY A O 1
ATOM 1468 N N . LYS A 1 193 ? 61.317 39.479 38.995 1.00 14.68 193 LYS A N 1
ATOM 1469 C CA . LYS A 1 193 ? 62.438 40.171 39.630 1.00 16.32 193 LYS A CA 1
ATOM 1470 C C . LYS A 1 193 ? 63.715 39.369 39.395 1.00 16.27 193 LYS A C 1
ATOM 1471 O O . LYS A 1 193 ? 64.796 39.936 39.228 1.00 17.69 193 LYS A O 1
ATOM 1477 N N . GLN A 1 194 ? 63.579 38.046 39.384 1.00 16.10 194 GLN A N 1
ATOM 1478 C CA . GLN A 1 194 ? 64.714 37.160 39.159 1.00 16.36 194 GLN A CA 1
ATOM 1479 C C . GLN A 1 194 ? 65.322 37.417 37.784 1.00 16.01 194 GLN A C 1
ATOM 1480 O O . GLN A 1 194 ? 66.544 37.456 37.639 1.00 15.11 194 GLN A O 1
ATOM 1486 N N . LEU A 1 195 ? 64.471 37.599 36.775 1.00 13.93 195 LEU A N 1
ATOM 1487 C CA . LEU A 1 195 ? 64.958 37.872 35.431 1.00 14.60 195 LEU A CA 1
ATOM 1488 C C . LEU A 1 195 ? 65.651 39.227 35.372 1.00 15.19 195 LEU A C 1
ATOM 1489 O O . LEU A 1 195 ? 66.671 39.375 34.701 1.00 14.17 195 LEU A O 1
ATOM 1494 N N . LEU A 1 196 ? 65.099 40.219 36.067 1.00 13.71 196 LEU A N 1
ATOM 1495 C CA . LEU A 1 196 ? 65.703 41.547 36.067 1.00 13.87 196 LEU A CA 1
ATOM 1496 C C . LEU A 1 196 ? 67.058 41.530 36.767 1.00 15.16 196 LEU A C 1
ATOM 1497 O O . LEU A 1 196 ? 67.993 42.199 36.334 1.00 16.12 196 LEU A O 1
ATOM 1502 N N . ALA A 1 197 ? 67.169 40.760 37.842 1.00 15.08 197 ALA A N 1
ATOM 1503 C CA . ALA A 1 197 ? 68.437 40.671 38.559 1.00 16.98 197 ALA A CA 1
ATOM 1504 C C . ALA A 1 197 ? 69.491 40.065 37.631 1.00 18.08 197 ALA A C 1
ATOM 1505 O O . ALA A 1 197 ? 70.642 40.504 37.609 1.00 18.74 197 ALA A O 1
ATOM 1507 N N . ALA A 1 198 ? 69.084 39.062 36.858 1.00 17.17 198 ALA A N 1
ATOM 1508 C CA . ALA A 1 198 ? 69.984 38.390 35.926 1.00 18.08 198 ALA A CA 1
ATOM 1509 C C . ALA A 1 198 ? 70.420 39.324 34.800 1.00 18.68 198 ALA A C 1
ATOM 1510 O O . ALA A 1 198 ? 71.477 39.130 34.195 1.00 20.09 198 ALA A O 1
ATOM 1512 N N . LEU A 1 199 ? 69.604 40.335 34.521 1.00 17.17 199 LEU A N 1
ATOM 1513 C CA . LEU A 1 199 ? 69.910 41.302 33.470 1.00 17.29 199 LEU A CA 1
ATOM 1514 C C . LEU A 1 199 ? 70.672 42.499 34.034 1.00 18.75 199 LEU A C 1
ATOM 1515 O O . LEU A 1 199 ? 70.976 43.452 33.313 1.00 19.72 199 LEU A O 1
ATOM 1520 N N . ALA A 1 200 ? 70.975 42.441 35.328 1.00 18.33 200 ALA A N 1
ATOM 1521 C CA . ALA A 1 200 ? 71.706 43.503 36.012 1.00 19.68 200 ALA A CA 1
ATOM 1522 C C . ALA A 1 200 ? 70.928 44.816 36.056 1.00 20.71 200 ALA A C 1
ATOM 1523 O O . ALA A 1 200 ? 71.509 45.899 35.985 1.00 21.52 200 ALA A O 1
ATOM 1525 N N . CYS A 1 201 ? 69.609 44.716 36.171 1.00 20.32 201 CYS A N 1
ATOM 1526 C CA . CYS A 1 201 ? 68.761 45.897 36.234 1.00 20.43 201 CYS A CA 1
ATOM 1527 C C . CYS A 1 201 ? 68.949 46.599 37.576 1.00 22.55 201 CYS A C 1
ATOM 1528 O O . CYS A 1 201 ? 69.041 45.947 38.616 1.00 22.95 201 CYS A O 1
ATOM 1531 N N . PRO A 1 202 ? 69.024 47.938 37.569 1.00 22.96 202 PRO A N 1
ATOM 1532 C CA . PRO A 1 202 ? 69.196 48.672 38.827 1.00 24.65 202 PRO A CA 1
ATOM 1533 C C . PRO A 1 202 ? 68.114 48.247 39.820 1.00 25.15 202 PRO A C 1
ATOM 1534 O O . PRO A 1 202 ? 66.928 48.240 39.490 1.00 24.59 202 PRO A O 1
ATOM 1538 N N . GLU A 1 203 ? 68.531 47.888 41.030 1.00 25.02 203 GLU A N 1
ATOM 1539 C CA . GLU A 1 203 ? 67.604 47.433 42.061 1.00 27.80 203 GLU A CA 1
ATOM 1540 C C . GLU A 1 203 ? 66.389 48.324 42.311 1.00 27.07 203 GLU A C 1
ATOM 1541 O O . GLU A 1 203 ? 65.276 47.822 42.461 1.00 26.56 203 GLU A O 1
ATOM 1547 N N . HIS A 1 204 ? 66.588 49.638 42.353 1.00 27.26 204 HIS A N 1
ATOM 1548 C CA . HIS A 1 204 ? 65.470 50.538 42.624 1.00 28.31 204 HIS A CA 1
ATOM 1549 C C . HIS A 1 204 ? 64.346 50.501 41.591 1.00 29.53 204 HIS A C 1
ATOM 1550 O O . HIS A 1 204 ? 63.253 51.005 41.850 1.00 30.12 204 HIS A O 1
ATOM 1557 N N . LEU A 1 205 ? 64.600 49.901 40.431 1.00 29.32 205 LEU A N 1
ATOM 1558 C CA . LEU A 1 205 ? 63.576 49.825 39.391 1.00 30.21 205 LEU A CA 1
ATOM 1559 C C . LEU A 1 205 ? 62.570 48.697 39.604 1.00 31.59 205 LEU A C 1
ATOM 1560 O O . LEU A 1 205 ? 61.528 48.656 38.947 1.00 31.92 205 LEU A O 1
ATOM 1565 N N . TYR A 1 206 ? 62.874 47.780 40.517 1.00 32.01 206 TYR A N 1
ATOM 1566 C CA . TYR A 1 206 ? 61.962 46.676 40.793 1.00 35.35 206 TYR A CA 1
ATOM 1567 C C . TYR A 1 206 ? 61.906 46.355 42.281 1.00 38.85 206 TYR A C 1
ATOM 1568 O O . TYR A 1 206 ? 61.154 45.480 42.709 1.00 39.16 206 TYR A O 1
ATOM 1577 N N . LYS A 1 207 ? 62.701 47.072 43.067 1.00 42.89 207 LYS A N 1
ATOM 1578 C CA . LYS A 1 207 ? 62.738 46.849 44.504 1.00 48.01 207 LYS A CA 1
ATOM 1579 C C . LYS A 1 207 ? 61.540 47.478 45.204 1.00 50.92 207 LYS A C 1
ATOM 1580 O O . LYS A 1 207 ? 61.603 48.621 45.658 1.00 51.74 207 LYS A O 1
ATOM 1586 N N . LYS A 1 208 ? 60.448 46.722 45.278 1.00 53.92 208 LYS A N 1
ATOM 1587 C CA . LYS A 1 208 ? 59.229 47.176 45.938 1.00 56.61 208 LYS A CA 1
ATOM 1588 C C . LYS A 1 208 ? 58.528 48.320 45.209 1.00 57.69 208 LYS A C 1
ATOM 1589 O O . LYS A 1 208 ? 59.165 49.128 44.530 1.00 58.00 208 LYS A O 1
ATOM 1595 N N . ALA A 1 209 ? 57.208 48.375 45.362 1.00 58.61 209 ALA A N 1
ATOM 1596 C CA . ALA A 1 209 ? 56.390 49.409 44.740 1.00 59.62 209 ALA A CA 1
ATOM 1597 C C . ALA A 1 209 ? 55.767 50.297 45.814 1.00 60.31 209 ALA A C 1
ATOM 1598 O O . ALA A 1 209 ? 54.530 50.237 45.986 1.00 60.83 209 ALA A O 1
ATOM 1600 N N . ASP A 1 223 ? 48.356 47.656 44.578 1.00 44.82 223 ASP A N 1
ATOM 1601 C CA . ASP A 1 223 ? 47.621 46.457 44.081 1.00 44.15 223 ASP A CA 1
ATOM 1602 C C . ASP A 1 223 ? 47.119 45.605 45.242 1.00 43.89 223 ASP A C 1
ATOM 1603 O O . ASP A 1 223 ? 45.944 45.243 45.300 1.00 43.45 223 ASP A O 1
ATOM 1608 N N . GLU A 1 224 ? 48.024 45.287 46.163 1.00 44.25 224 GLU A N 1
ATOM 1609 C CA . GLU A 1 224 ? 47.700 44.466 47.325 1.00 44.35 224 GLU A CA 1
ATOM 1610 C C . GLU A 1 224 ? 46.556 45.023 48.169 1.00 43.69 224 GLU A C 1
ATOM 1611 O O . GLU A 1 224 ? 45.968 44.304 48.977 1.00 43.79 224 GLU A O 1
ATOM 1617 N N . VAL A 1 225 ? 46.240 46.298 47.976 1.00 42.52 225 VAL A N 1
ATOM 1618 C CA . VAL A 1 225 ? 45.165 46.936 48.728 1.00 41.70 225 VAL A CA 1
ATOM 1619 C C . VAL A 1 225 ? 43.787 46.479 48.256 1.00 40.28 225 VAL A C 1
ATOM 1620 O O . VAL A 1 225 ? 42.944 46.076 49.060 1.00 40.51 225 VAL A O 1
ATOM 1624 N N . ALA A 1 226 ? 43.564 46.538 46.948 1.00 38.26 226 ALA A N 1
ATOM 1625 C CA . ALA A 1 226 ? 42.283 46.143 46.376 1.00 36.46 226 ALA A CA 1
ATOM 1626 C C . ALA A 1 226 ? 42.088 44.630 46.350 1.00 34.79 226 ALA A C 1
ATOM 1627 O O . ALA A 1 226 ? 40.963 44.142 46.444 1.00 34.63 226 ALA A O 1
ATOM 1629 N N . LEU A 1 227 ? 43.188 43.893 46.237 1.00 33.13 227 LEU A N 1
ATOM 1630 C CA . LEU A 1 227 ? 43.139 42.436 46.167 1.00 30.60 227 LEU A CA 1
ATOM 1631 C C . LEU A 1 227 ? 42.757 41.716 47.459 1.00 28.78 227 LEU A C 1
ATOM 1632 O O . LEU A 1 227 ? 41.995 40.750 47.431 1.00 28.44 227 LEU A O 1
ATOM 1637 N N . GLY A 1 228 ? 43.283 42.177 48.589 1.00 26.46 228 GLY A N 1
ATOM 1638 C CA . GLY A 1 228 ? 42.974 41.523 49.849 1.00 24.15 228 GLY A CA 1
ATOM 1639 C C . GLY A 1 228 ? 43.990 40.433 50.147 1.00 22.64 228 GLY A C 1
ATOM 1640 O O . GLY A 1 228 ? 43.843 39.671 51.104 1.00 22.58 228 GLY A O 1
ATOM 1641 N N . VAL A 1 229 ? 45.009 40.355 49.296 1.00 21.03 229 VAL A N 1
ATOM 1642 C CA . VAL A 1 229 ? 46.102 39.392 49.426 1.00 20.45 229 VAL A CA 1
ATOM 1643 C C . VAL A 1 229 ? 47.358 40.088 48.912 1.00 20.02 229 VAL A C 1
ATOM 1644 O O . VAL A 1 229 ? 47.271 41.018 48.113 1.00 21.17 229 VAL A O 1
ATOM 1648 N N . THR A 1 230 ? 48.523 39.641 49.366 1.00 19.39 230 THR A N 1
ATOM 1649 C CA . THR A 1 230 ? 49.783 40.244 48.943 1.00 19.04 230 THR A CA 1
ATOM 1650 C C . THR A 1 230 ? 50.345 39.504 47.740 1.00 18.38 230 THR A C 1
ATOM 1651 O O . THR A 1 230 ? 49.898 38.403 47.417 1.00 15.40 230 THR A O 1
ATOM 1655 N N . TYR A 1 231 ? 51.328 40.102 47.074 1.00 18.31 231 TYR A N 1
ATOM 1656 C CA . TYR A 1 231 ? 51.930 39.441 45.928 1.00 17.46 231 TYR A CA 1
ATOM 1657 C C . TYR A 1 231 ? 52.639 38.169 46.371 1.00 15.65 231 TYR A C 1
ATOM 1658 O O . TYR A 1 231 ? 52.733 37.215 45.604 1.00 15.23 231 TYR A O 1
ATOM 1667 N N . ASP A 1 232 ? 53.137 38.145 47.606 1.00 14.95 232 ASP A N 1
ATOM 1668 C CA . ASP A 1 232 ? 53.797 36.938 48.093 1.00 15.30 232 ASP A CA 1
ATOM 1669 C C . ASP A 1 232 ? 52.776 35.814 48.238 1.00 13.00 232 ASP A C 1
ATOM 1670 O O . ASP A 1 232 ? 53.102 34.650 48.018 1.00 12.95 232 ASP A O 1
ATOM 1675 N N . ASN A 1 233 ? 51.543 36.155 48.608 1.00 12.65 233 ASN A N 1
ATOM 1676 C CA . ASN A 1 233 ? 50.497 35.135 48.732 1.00 13.12 233 ASN A CA 1
ATOM 1677 C C . ASN A 1 233 ? 50.200 34.587 47.338 1.00 12.01 233 ASN A C 1
ATOM 1678 O O . ASN A 1 233 ? 50.071 33.381 47.139 1.00 11.03 233 ASN A O 1
ATOM 1683 N N . ILE A 1 234 ? 50.071 35.495 46.375 1.00 12.48 234 ILE A N 1
ATOM 1684 C CA . ILE A 1 234 ? 49.776 35.113 45.002 1.00 12.54 234 ILE A CA 1
ATOM 1685 C C . ILE A 1 234 ? 50.904 34.274 44.406 1.00 12.30 234 ILE A C 1
ATOM 1686 O O . ILE A 1 234 ? 50.657 33.237 43.797 1.00 11.88 234 ILE A O 1
ATOM 1691 N N . ASP A 1 235 ? 52.143 34.719 44.581 1.00 13.49 235 ASP A N 1
ATOM 1692 C CA . ASP A 1 235 ? 53.274 33.971 44.040 1.00 13.32 235 ASP A CA 1
ATOM 1693 C C . ASP A 1 235 ? 53.378 32.588 44.671 1.00 13.00 235 ASP A C 1
ATOM 1694 O O . ASP A 1 235 ? 53.618 31.600 43.974 1.00 13.39 235 ASP A O 1
ATOM 1699 N N . ASP A 1 236 ? 53.198 32.516 45.988 1.00 13.30 236 ASP A N 1
ATOM 1700 C CA . ASP A 1 236 ? 53.264 31.233 46.683 1.00 14.45 236 ASP A CA 1
ATOM 1701 C C . ASP A 1 236 ? 52.194 30.301 46.135 1.00 13.37 236 ASP A C 1
ATOM 1702 O O . ASP A 1 236 ? 52.451 29.126 45.885 1.00 13.79 236 ASP A O 1
ATOM 1707 N N . TYR A 1 237 ? 50.993 30.833 45.937 1.00 13.07 237 TYR A N 1
ATOM 1708 C CA . TYR A 1 237 ? 49.886 30.043 45.405 1.00 12.46 237 TYR A CA 1
ATOM 1709 C C . TYR A 1 237 ? 50.239 29.494 44.022 1.00 12.27 237 TYR A C 1
ATOM 1710 O O . TYR A 1 237 ? 50.023 28.313 43.740 1.00 12.54 237 TYR A O 1
ATOM 1719 N N . LEU A 1 238 ? 50.782 30.360 43.166 1.00 10.97 238 LEU A N 1
ATOM 1720 C CA . LEU A 1 238 ? 51.152 29.975 41.807 1.00 12.81 238 LEU A CA 1
ATOM 1721 C C . LEU A 1 238 ? 52.295 28.965 41.764 1.00 13.34 238 LEU A C 1
ATOM 1722 O O . LEU A 1 238 ? 52.451 28.241 40.779 1.00 14.10 238 LEU A O 1
ATOM 1727 N N . GLU A 1 239 ? 53.087 28.920 42.830 1.00 12.66 239 GLU A N 1
ATOM 1728 C CA . GLU A 1 239 ? 54.207 27.989 42.911 1.00 14.46 239 GLU A CA 1
ATOM 1729 C C . GLU A 1 239 ? 53.771 26.650 43.500 1.00 15.65 239 GLU A C 1
ATOM 1730 O O . GLU A 1 239 ? 54.596 25.763 43.737 1.00 16.14 239 GLU A O 1
ATOM 1736 N N . GLY A 1 240 ? 52.467 26.514 43.728 1.00 15.18 240 GLY A N 1
ATOM 1737 C CA . GLY A 1 240 ? 51.915 25.284 44.270 1.00 17.75 240 GLY A CA 1
ATOM 1738 C C . GLY A 1 240 ? 52.101 25.083 45.762 1.00 18.56 240 GLY A C 1
ATOM 1739 O O . GLY A 1 240 ? 51.961 23.964 46.265 1.00 20.77 240 GLY A O 1
ATOM 1740 N N . LYS A 1 241 ? 52.405 26.159 46.480 1.00 18.79 241 LYS A N 1
ATOM 1741 C CA . LYS A 1 241 ? 52.613 26.069 47.920 1.00 18.91 241 LYS A CA 1
ATOM 1742 C C . LYS A 1 241 ? 51.313 26.032 48.710 1.00 18.22 241 LYS A C 1
ATOM 1743 O O . LYS A 1 241 ? 50.252 26.428 48.224 1.00 17.73 241 LYS A O 1
ATOM 1749 N N . ASN A 1 242 ? 51.418 25.545 49.939 1.00 17.03 242 ASN A N 1
ATOM 1750 C CA . ASN A 1 242 ? 50.284 25.438 50.840 1.00 17.99 242 ASN A CA 1
ATOM 1751 C C . ASN A 1 242 ? 50.110 26.763 51.582 1.00 18.06 242 ASN A C 1
ATOM 1752 O O . ASN A 1 242 ? 50.919 27.117 52.441 1.00 20.19 242 ASN A O 1
ATOM 1757 N N . VAL A 1 243 ? 49.064 27.504 51.227 1.00 17.95 243 VAL A N 1
ATOM 1758 C CA . VAL A 1 243 ? 48.785 28.789 51.858 1.00 16.19 243 VAL A CA 1
ATOM 1759 C C . VAL A 1 243 ? 47.534 28.664 52.720 1.00 15.65 243 VAL A C 1
ATOM 1760 O O . VAL A 1 243 ? 46.783 27.696 52.594 1.00 16.02 243 VAL A O 1
ATOM 1764 N N . PRO A 1 244 ? 47.303 29.630 53.625 1.00 15.43 244 PRO A N 1
ATOM 1765 C CA . PRO A 1 244 ? 46.109 29.566 54.475 1.00 16.75 244 PRO A CA 1
ATOM 1766 C C . PRO A 1 244 ? 44.856 29.435 53.603 1.00 17.24 244 PRO A C 1
ATOM 1767 O O . PRO A 1 244 ? 44.750 30.082 52.563 1.00 16.08 244 PRO A O 1
ATOM 1771 N N . GLN A 1 245 ? 43.912 28.601 54.029 1.00 17.67 245 GLN A N 1
ATOM 1772 C CA . GLN A 1 245 ? 42.684 28.385 53.267 1.00 18.61 245 GLN A CA 1
ATOM 1773 C C . GLN A 1 245 ? 41.926 29.659 52.906 1.00 17.58 245 GLN A C 1
ATOM 1774 O O . GLN A 1 245 ? 41.389 29.769 51.803 1.00 17.47 245 GLN A O 1
ATOM 1780 N N . GLN A 1 246 ? 41.878 30.618 53.826 1.00 15.52 246 GLN A N 1
ATOM 1781 C CA . GLN A 1 246 ? 41.169 31.869 53.569 1.00 16.39 246 GLN A CA 1
ATOM 1782 C C . GLN A 1 246 ? 41.841 32.622 52.423 1.00 15.98 246 GLN A C 1
ATOM 1783 O O . GLN A 1 246 ? 41.175 33.277 51.621 1.00 16.28 246 GLN A O 1
ATOM 1789 N N . VAL A 1 247 ? 43.165 32.521 52.352 1.00 14.88 247 VAL A N 1
ATOM 1790 C CA . VAL A 1 247 ? 43.931 33.189 51.303 1.00 13.58 247 VAL A CA 1
ATOM 1791 C C . VAL A 1 247 ? 43.655 32.517 49.960 1.00 14.18 247 VAL A C 1
ATOM 1792 O O . VAL A 1 247 ? 43.437 33.186 48.946 1.00 13.62 247 VAL A O 1
ATOM 1796 N N . ALA A 1 248 ? 43.653 31.189 49.961 1.00 13.91 248 ALA A N 1
ATOM 1797 C CA . ALA A 1 248 ? 43.382 30.437 48.742 1.00 16.04 248 ALA A CA 1
ATOM 1798 C C . ALA A 1 248 ? 41.990 30.764 48.206 1.00 16.72 248 ALA A C 1
ATOM 1799 O O . ALA A 1 248 ? 41.808 30.943 46.998 1.00 16.20 248 ALA A O 1
ATOM 1801 N N . ARG A 1 249 ? 41.005 30.838 49.098 1.00 16.78 249 ARG A N 1
ATOM 1802 C CA . ARG A 1 249 ? 39.640 31.140 48.672 1.00 19.25 249 ARG A CA 1
ATOM 1803 C C . ARG A 1 249 ? 39.509 32.526 48.052 1.00 18.04 249 ARG A C 1
ATOM 1804 O O . ARG A 1 249 ? 38.738 32.721 47.111 1.00 18.07 249 ARG A O 1
ATOM 1812 N N . THR A 1 250 ? 40.254 33.489 48.580 1.00 16.23 250 THR A N 1
ATOM 1813 C CA . THR A 1 250 ? 40.206 34.850 48.059 1.00 15.95 250 THR A CA 1
ATOM 1814 C C . THR A 1 250 ? 40.767 34.889 46.642 1.00 15.35 250 THR A C 1
ATOM 1815 O O . THR A 1 250 ? 40.176 35.489 45.749 1.00 14.01 250 THR A O 1
ATOM 1819 N N . ILE A 1 251 ? 41.906 34.236 46.441 1.00 14.21 251 ILE A N 1
ATOM 1820 C CA . ILE A 1 251 ? 42.543 34.193 45.130 1.00 13.49 251 ILE A CA 1
ATOM 1821 C C . ILE A 1 251 ? 41.631 33.502 44.124 1.00 14.85 251 ILE A C 1
ATOM 1822 O O . ILE A 1 251 ? 41.429 33.988 43.009 1.00 15.24 251 ILE A O 1
ATOM 1827 N N . GLU A 1 252 ? 41.073 32.370 44.531 1.00 13.82 252 GLU A N 1
ATOM 1828 C CA . GLU A 1 252 ? 40.189 31.606 43.668 1.00 16.13 252 GLU A CA 1
ATOM 1829 C C . GLU A 1 252 ? 38.909 32.365 43.330 1.00 17.02 252 GLU A C 1
ATOM 1830 O O . GLU A 1 252 ? 38.372 32.221 42.231 1.00 16.64 252 GLU A O 1
ATOM 1836 N N . ASN A 1 253 ? 38.431 33.186 44.261 1.00 17.26 253 ASN A N 1
ATOM 1837 C CA . ASN A 1 253 ? 37.227 33.973 44.014 1.00 18.37 253 ASN A CA 1
ATOM 1838 C C . ASN A 1 253 ? 37.520 34.971 42.893 1.00 17.22 253 ASN A C 1
ATOM 1839 O O . ASN A 1 253 ? 36.718 35.138 41.974 1.00 15.99 253 ASN A O 1
ATOM 1844 N N . TRP A 1 254 ? 38.674 35.631 42.975 1.00 16.15 254 TRP A N 1
ATOM 1845 C CA . TRP A 1 254 ? 39.080 36.599 41.958 1.00 17.20 254 TRP A CA 1
ATOM 1846 C C . TRP A 1 254 ? 39.212 35.940 40.589 1.00 15.70 254 TRP A C 1
ATOM 1847 O O . TRP A 1 254 ? 38.794 36.496 39.574 1.00 16.25 254 TRP A O 1
ATOM 1858 N N . TYR A 1 255 ? 39.811 34.756 40.567 1.00 14.36 255 TYR A N 1
ATOM 1859 C CA . TYR A 1 255 ? 40.005 34.021 39.326 1.00 13.80 255 TYR A CA 1
ATOM 1860 C C . TYR A 1 255 ? 38.676 33.717 38.637 1.00 14.34 255 TYR A C 1
ATOM 1861 O O . TYR A 1 255 ? 38.486 34.026 37.460 1.00 15.01 255 TYR A O 1
ATOM 1870 N N . LEU A 1 256 ? 37.755 33.112 39.378 1.00 14.71 256 LEU A N 1
ATOM 1871 C CA . LEU A 1 256 ? 36.456 32.752 38.825 1.00 15.87 256 LEU A CA 1
ATOM 1872 C C . LEU A 1 256 ? 35.661 33.969 38.369 1.00 16.04 256 LEU A C 1
ATOM 1873 O O . LEU A 1 256 ? 35.014 33.946 37.320 1.00 17.71 256 LEU A O 1
ATOM 1878 N N . LYS A 1 257 ? 35.723 35.036 39.154 1.00 16.03 257 LYS A N 1
ATOM 1879 C CA . LYS A 1 257 ? 35.005 36.264 38.834 1.00 18.02 257 LYS A CA 1
ATOM 1880 C C . LYS A 1 257 ? 35.499 36.949 37.556 1.00 16.11 257 LYS A C 1
ATOM 1881 O O . LYS A 1 257 ? 34.725 37.614 36.863 1.00 15.77 257 LYS A O 1
ATOM 1887 N N . THR A 1 258 ? 36.775 36.771 37.229 1.00 14.23 258 THR A N 1
ATOM 1888 C CA . THR A 1 258 ? 37.356 37.433 36.062 1.00 12.50 258 THR A CA 1
ATOM 1889 C C . THR A 1 258 ? 37.639 36.576 34.831 1.00 13.61 258 THR A C 1
ATOM 1890 O O . THR A 1 258 ? 38.403 36.983 33.955 1.00 14.04 258 THR A O 1
ATOM 1894 N N . GLU A 1 259 ? 37.025 35.401 34.747 1.00 12.51 259 GLU A N 1
ATOM 1895 C CA . GLU A 1 259 ? 37.253 34.537 33.595 1.00 14.29 259 GLU A CA 1
ATOM 1896 C C . GLU A 1 259 ? 36.898 35.249 32.284 1.00 12.94 259 GLU A C 1
ATOM 1897 O O . GLU A 1 259 ? 37.512 34.996 31.253 1.00 12.90 259 GLU A O 1
ATOM 1903 N N . HIS A 1 260 ? 35.924 36.154 32.325 1.00 11.60 260 HIS A N 1
ATOM 1904 C CA . HIS A 1 260 ? 35.530 36.865 31.110 1.00 11.41 260 HIS A CA 1
ATOM 1905 C C . HIS A 1 260 ? 36.658 37.715 30.526 1.00 12.65 260 HIS A C 1
ATOM 1906 O O . HIS A 1 260 ? 36.650 38.026 29.336 1.00 13.34 260 HIS A O 1
ATOM 1913 N N . LYS A 1 261 ? 37.626 38.088 31.360 1.00 12.70 261 LYS A N 1
ATOM 1914 C CA . LYS A 1 261 ? 38.749 38.906 30.905 1.00 13.67 261 LYS A CA 1
ATOM 1915 C C . LYS A 1 261 ? 39.827 38.100 30.187 1.00 14.49 261 LYS A C 1
ATOM 1916 O O . LYS A 1 261 ? 40.648 38.664 29.459 1.00 12.10 261 LYS A O 1
ATOM 1922 N N . ARG A 1 262 ? 39.826 36.786 30.390 1.00 12.82 262 ARG A N 1
ATOM 1923 C CA . ARG A 1 262 ? 40.837 35.925 29.781 1.00 14.03 262 ARG A CA 1
ATOM 1924 C C . ARG A 1 262 ? 40.316 35.093 28.608 1.00 15.75 262 ARG A C 1
ATOM 1925 O O . ARG A 1 262 ? 40.985 34.164 28.154 1.00 17.15 262 ARG A O 1
ATOM 1933 N N . ARG A 1 263 ? 39.131 35.441 28.115 1.00 14.50 263 ARG A N 1
ATOM 1934 C CA . ARG A 1 263 ? 38.507 34.732 27.000 1.00 15.06 263 ARG A CA 1
ATOM 1935 C C . ARG A 1 263 ? 37.915 35.734 26.011 1.00 14.49 263 ARG A C 1
ATOM 1936 O O . ARG A 1 263 ? 37.685 36.889 26.356 1.00 13.41 263 ARG A O 1
ATOM 1944 N N . PRO A 1 264 ? 37.670 35.303 24.765 1.00 13.86 264 PRO A N 1
ATOM 1945 C CA . PRO A 1 264 ? 37.088 36.203 23.765 1.00 13.10 264 PRO A CA 1
ATOM 1946 C C . PRO A 1 264 ? 35.637 36.470 24.167 1.00 13.26 264 PRO A C 1
ATOM 1947 O O . PRO A 1 264 ? 35.107 35.800 25.055 1.00 11.77 264 PRO A O 1
ATOM 1951 N N . PRO A 1 265 ? 34.977 37.447 23.522 1.00 12.26 265 PRO A N 1
ATOM 1952 C CA . PRO A 1 265 ? 33.580 37.777 23.833 1.00 12.62 265 PRO A CA 1
ATOM 1953 C C . PRO A 1 265 ? 32.690 36.531 23.899 1.00 12.13 265 PRO A C 1
ATOM 1954 O O . PRO A 1 265 ? 32.847 35.600 23.108 1.00 10.94 265 PRO A O 1
ATOM 1958 N N . ILE A 1 266 ? 31.754 36.531 24.844 1.00 11.23 266 ILE A N 1
ATOM 1959 C CA . ILE A 1 266 ? 30.851 35.403 25.062 1.00 13.11 266 ILE A CA 1
ATOM 1960 C C . ILE A 1 266 ? 29.786 35.225 23.974 1.00 12.87 266 ILE A C 1
ATOM 1961 O O . ILE A 1 266 ? 29.143 36.189 23.549 1.00 12.22 266 ILE A O 1
ATOM 1966 N N . THR A 1 267 ? 29.604 33.979 23.537 1.00 13.94 267 THR A N 1
ATOM 1967 C CA . THR A 1 267 ? 28.623 33.657 22.500 1.00 12.95 267 THR A CA 1
ATOM 1968 C C . THR A 1 267 ? 27.666 32.580 22.994 1.00 12.76 267 THR A C 1
ATOM 1969 O O . THR A 1 267 ? 27.857 32.019 24.072 1.00 11.69 267 THR A O 1
ATOM 1973 N N . VAL A 1 268 ? 26.645 32.281 22.197 1.00 12.96 268 VAL A N 1
ATOM 1974 C CA . VAL A 1 268 ? 25.669 31.262 22.577 1.00 14.27 268 VAL A CA 1
ATOM 1975 C C . VAL A 1 268 ? 26.298 29.878 22.733 1.00 15.49 268 VAL A C 1
ATOM 1976 O O . VAL A 1 268 ? 25.690 28.981 23.318 1.00 17.14 268 VAL A O 1
ATOM 1980 N N . PHE A 1 269 ? 27.514 29.706 22.222 1.00 14.86 269 PHE A N 1
ATOM 1981 C CA . PHE A 1 269 ? 28.191 28.411 22.301 1.00 16.83 269 PHE A CA 1
ATOM 1982 C C . PHE A 1 269 ? 29.005 28.193 23.571 1.00 20.05 269 PHE A C 1
ATOM 1983 O O . PHE A 1 269 ? 29.418 27.065 23.860 1.00 20.50 269 PHE A O 1
ATOM 1991 N N . ASP A 1 270 ? 29.241 29.261 24.326 1.00 18.49 270 ASP A N 1
ATOM 1992 C CA . ASP A 1 270 ? 30.021 29.146 25.556 1.00 19.30 270 ASP A CA 1
ATOM 1993 C C . ASP A 1 270 ? 29.209 28.598 26.722 1.00 19.51 270 ASP A C 1
ATOM 1994 O O . ASP A 1 270 ? 28.005 28.828 26.815 1.00 20.37 270 ASP A O 1
ATOM 1999 N N . ASP A 1 271 ? 29.873 27.870 27.614 1.00 20.81 271 ASP A N 1
ATOM 2000 C CA . ASP A 1 271 ? 29.190 27.310 28.770 1.00 22.98 271 ASP A CA 1
ATOM 2001 C C . ASP A 1 271 ? 30.016 27.421 30.049 1.00 22.12 271 ASP A C 1
ATOM 2002 O O . ASP A 1 271 ? 29.585 26.962 31.106 1.00 23.08 271 ASP A O 1
ATOM 2007 N N . PHE A 1 272 ? 31.192 28.039 29.965 1.00 21.98 272 PHE A N 1
ATOM 2008 C CA . PHE A 1 272 ? 32.038 28.170 31.150 1.00 23.36 272 PHE A CA 1
ATOM 2009 C C . PHE A 1 272 ? 31.360 28.985 32.244 1.00 24.10 272 PHE A C 1
ATOM 2010 O O . PHE A 1 272 ? 31.548 28.721 33.434 1.00 25.10 272 PHE A O 1
ATOM 2018 N N . TRP A 1 273 ? 30.570 29.975 31.836 1.00 22.72 273 TRP A N 1
ATOM 2019 C CA . TRP A 1 273 ? 29.876 30.840 32.785 1.00 22.88 273 TRP A CA 1
ATOM 2020 C C . TRP A 1 273 ? 28.671 30.175 33.439 1.00 24.83 273 TRP A C 1
ATOM 2021 O O . TRP A 1 273 ? 28.053 30.745 34.337 1.00 25.65 273 TRP A O 1
ATOM 2032 N N . LYS A 1 274 ? 28.339 28.969 32.992 1.00 26.89 274 LYS A N 1
ATOM 2033 C CA . LYS A 1 274 ? 27.201 28.244 33.541 1.00 29.34 274 LYS A CA 1
ATOM 2034 C C . LYS A 1 274 ? 27.603 27.351 34.709 1.00 32.33 274 LYS A C 1
ATOM 2035 O O . LYS A 1 274 ? 26.755 26.716 35.334 1.00 31.94 274 LYS A O 1
ATOM 2041 N N . LYS A 1 275 ? 28.900 27.308 34.999 1.00 33.90 275 LYS A N 1
ATOM 2042 C CA . LYS A 1 275 ? 29.417 26.495 36.095 1.00 37.03 275 LYS A CA 1
ATOM 2043 C C . LYS A 1 275 ? 29.857 27.368 37.266 1.00 37.69 275 LYS A C 1
ATOM 2044 O O . LYS A 1 275 ? 29.739 28.608 37.158 1.00 37.97 275 LYS A O 1
#

Radius of gyration: 19.03 Å; Cα contacts (8 Å, |Δi|>4): 370; chains: 1; boundin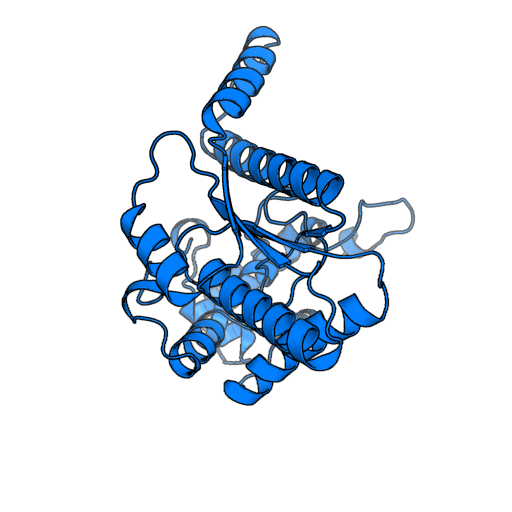g box: 48×46×47 Å

B-factor: mean 21.5, std 11.71, range [7.21, 70.92]